Protein AF-A0A7R9Z031-F1 (afdb_monomer)

Radius of gyration: 18.81 Å; Cα contacts (8 Å, |Δi|>4): 447; chains: 1; bounding box: 53×52×39 Å

Sequence (217 aa):
VGAFGLKSLPPWRFLRHGFVSTQAKGTSETESSVRQPWDVLRFARQSSRFVSLPKNPFLPSAPPKIVRPGDVVWSPSSSSPSALNMFQWAPLDDVVMGGVSFSIIDNGTGQWRGTVSTANSGGFVGVRSTPIGNPLDMSRCKGIEIVLRGGDGRRFKAVVRDSDEFNGVCWTSSFDAPCGKKGGTVRLPFKQQVPTIFARTVPGKTFRAGNVMGFQL

InterPro domains:
  IPR008979 Galactose-binding-like domain superfamily [SSF49785] (88-217)
  IPR013857 NADH:ubiquinone oxidoreductase intermediate-associated protein 30 [PF08547] (86-216)
  IPR039131 Complex I intermediate-associated protein 30, mitochondrial [PTHR13194] (71-204)

Secondary structure (DSSP, 8-state):
---EEEE--------------PPP---------PPPPP-HHHHHHHHGGGPPPPPPTTSPPPPPEE--TT--S---TTT-TT---S--EEE--GGGGT---EEEE-TTT--EEEE---TTT-----EEEPPPSS-EE-TT-SEEEEEES-EE--EEEEEEESS--TT--EEEEEEEPPEETT-EEEEEEGGGPEEEETTEE-TT----GGGB-EEE-

Organism: NCBI:txid2749911

Structure (mmCIF, N/CA/C/O backbone):
data_AF-A0A7R9Z031-F1
#
_entry.id   AF-A0A7R9Z031-F1
#
loop_
_atom_site.group_PDB
_atom_site.id
_atom_site.type_symbol
_atom_site.label_atom_id
_atom_site.label_alt_id
_atom_site.label_comp_id
_atom_site.label_asym_id
_atom_site.label_entity_id
_atom_site.label_seq_id
_atom_site.pdbx_PDB_ins_code
_atom_site.Cartn_x
_atom_site.Cartn_y
_atom_site.Cartn_z
_atom_site.occupancy
_atom_site.B_iso_or_equiv
_atom_site.auth_seq_id
_atom_site.auth_comp_id
_atom_site.auth_asym_id
_atom_site.auth_atom_id
_atom_site.pdbx_PDB_model_num
ATOM 1 N N . VAL A 1 1 ? 3.293 -7.818 -14.447 1.00 27.00 1 VAL A N 1
ATOM 2 C CA . VAL A 1 1 ? 2.087 -7.210 -15.061 1.00 27.00 1 VAL A CA 1
ATOM 3 C C . VAL A 1 1 ? 0.888 -7.820 -14.379 1.00 27.00 1 VAL A C 1
ATOM 5 O O . VAL A 1 1 ? 0.716 -9.019 -14.520 1.00 27.00 1 VAL A O 1
ATOM 8 N N . GLY A 1 2 ? 0.128 -7.038 -13.618 1.00 32.25 2 GLY A N 1
ATOM 9 C CA . GLY A 1 2 ? -1.097 -7.520 -12.996 1.00 32.25 2 GLY A CA 1
ATOM 10 C C . GLY A 1 2 ? -1.924 -6.389 -12.418 1.00 32.25 2 GLY A C 1
ATOM 11 O O . GLY A 1 2 ? -1.359 -5.421 -11.928 1.00 32.25 2 GLY A O 1
ATOM 12 N N . ALA A 1 3 ? -3.243 -6.507 -12.555 1.00 3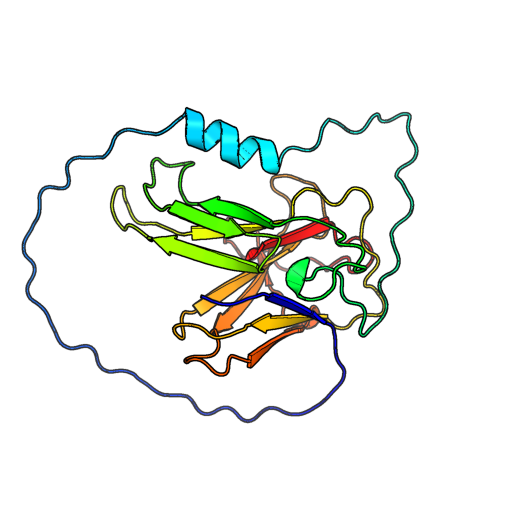5.78 3 ALA A N 1
ATOM 13 C CA . ALA A 1 3 ? -4.234 -5.619 -11.972 1.00 35.78 3 ALA A CA 1
ATOM 14 C C . ALA A 1 3 ? -4.539 -6.042 -10.530 1.00 35.78 3 ALA A C 1
ATOM 16 O O . ALA A 1 3 ? -4.590 -7.244 -10.246 1.00 35.78 3 ALA A O 1
ATOM 17 N N . PHE A 1 4 ? -4.752 -5.062 -9.651 1.00 33.59 4 PHE A N 1
ATOM 18 C CA . PHE A 1 4 ? -5.008 -5.271 -8.226 1.00 33.59 4 PHE A CA 1
ATOM 19 C C . PHE A 1 4 ? -6.513 -5.190 -7.917 1.00 33.59 4 PHE A C 1
ATOM 21 O O . PHE A 1 4 ? -7.269 -4.587 -8.669 1.00 33.59 4 PHE A O 1
ATOM 28 N N . GLY A 1 5 ? -6.977 -5.759 -6.812 1.00 34.50 5 GLY A N 1
ATOM 29 C CA . GLY A 1 5 ? -8.309 -5.474 -6.266 1.00 34.50 5 GLY A CA 1
ATOM 30 C C . GLY A 1 5 ? -8.377 -5.929 -4.820 1.00 34.50 5 GLY A C 1
ATOM 31 O O . GLY A 1 5 ? -8.028 -7.076 -4.554 1.00 34.50 5 GLY A O 1
ATOM 32 N N . LEU A 1 6 ? -8.755 -5.049 -3.886 1.00 30.05 6 LEU A N 1
ATOM 33 C CA . LEU A 1 6 ? -8.771 -5.402 -2.465 1.00 30.05 6 LEU A CA 1
ATOM 34 C C . LEU A 1 6 ? -10.155 -5.941 -2.027 1.00 30.05 6 LEU A C 1
ATOM 36 O O . LEU A 1 6 ? -11.147 -5.268 -2.293 1.00 30.05 6 LEU A O 1
ATOM 40 N N . LYS A 1 7 ? -10.248 -7.084 -1.331 1.00 33.22 7 LYS A N 1
ATOM 41 C CA . LYS A 1 7 ? -11.472 -7.608 -0.660 1.00 33.22 7 LYS A CA 1
ATOM 42 C C . LYS A 1 7 ? -11.174 -7.992 0.807 1.00 33.22 7 LYS A C 1
ATOM 44 O O . LYS A 1 7 ? -10.088 -7.710 1.290 1.00 33.22 7 LYS A O 1
ATOM 49 N N . SER A 1 8 ? -12.077 -8.598 1.579 1.00 29.95 8 SER A N 1
ATOM 50 C CA . SER A 1 8 ? -11.780 -9.106 2.944 1.00 29.95 8 SER A CA 1
ATOM 51 C C . SER A 1 8 ? -12.593 -10.373 3.261 1.00 29.95 8 SER A C 1
ATOM 53 O O . SER A 1 8 ? -13.692 -10.509 2.728 1.00 29.95 8 SER A O 1
ATOM 55 N N . LEU A 1 9 ? -12.073 -11.321 4.077 1.00 40.94 9 LEU A N 1
ATOM 56 C CA . LEU A 1 9 ? -12.658 -12.682 4.223 1.00 40.94 9 LEU A CA 1
ATOM 57 C C . LEU A 1 9 ? -12.622 -13.361 5.630 1.00 40.94 9 LEU A C 1
ATOM 59 O O . LEU A 1 9 ? -11.787 -13.000 6.467 1.00 40.94 9 LEU A O 1
ATOM 63 N N . PRO A 1 10 ? -13.491 -14.389 5.873 1.00 34.12 10 PRO A N 1
ATOM 64 C CA . PRO A 1 10 ? -13.521 -15.311 7.035 1.00 34.12 10 PRO A CA 1
ATOM 65 C C . PRO A 1 10 ? -13.048 -16.777 6.687 1.00 34.12 10 PRO A C 1
ATOM 67 O O . PRO A 1 10 ? -12.417 -16.942 5.647 1.00 34.12 10 PRO A O 1
ATOM 70 N N . PRO A 1 11 ? -13.171 -17.812 7.570 1.00 35.94 11 PRO A N 1
ATOM 71 C CA . PRO A 1 11 ? -12.049 -18.566 8.169 1.00 35.94 11 PRO A CA 1
ATOM 72 C C . PRO A 1 11 ? -11.669 -19.920 7.497 1.00 35.94 11 PRO A C 1
ATOM 74 O O . PRO A 1 11 ? -12.525 -20.541 6.889 1.00 35.94 11 PRO A O 1
ATOM 77 N N . TRP A 1 12 ? -10.402 -20.380 7.643 1.00 35.28 12 TRP A N 1
ATOM 78 C CA . TRP A 1 12 ? -9.923 -21.739 8.052 1.00 35.28 12 TRP A CA 1
ATOM 79 C C . TRP A 1 12 ? -8.506 -22.142 7.537 1.00 35.28 12 TRP A C 1
ATOM 81 O O . TRP A 1 12 ? -8.110 -21.816 6.426 1.00 35.28 12 TRP A O 1
ATOM 91 N N . ARG A 1 13 ? -7.809 -22.871 8.438 1.00 26.53 13 ARG A N 1
ATOM 92 C CA . ARG A 1 13 ? -6.726 -23.902 8.417 1.00 26.53 13 ARG A CA 1
ATOM 93 C C . ARG A 1 13 ? -5.540 -23.864 7.420 1.00 26.53 13 ARG A C 1
ATOM 95 O O . ARG A 1 13 ? -5.692 -23.895 6.210 1.00 26.53 13 ARG A O 1
ATOM 102 N N . PHE A 1 14 ? -4.334 -23.923 8.005 1.00 27.97 14 PHE A N 1
ATOM 103 C CA . PHE A 1 14 ? -3.011 -23.966 7.364 1.00 27.97 14 PHE A CA 1
ATOM 104 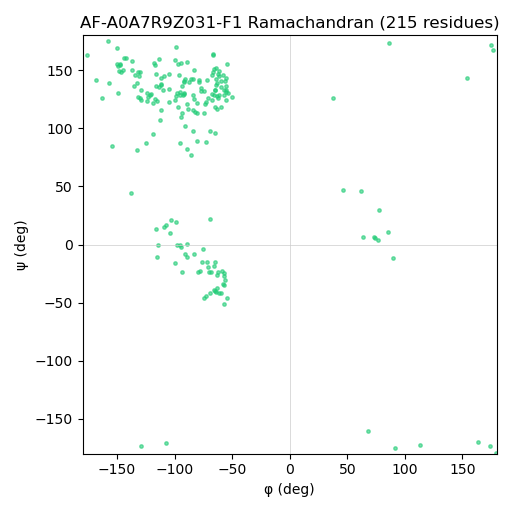C C . PHE A 1 14 ? -2.517 -25.397 7.106 1.00 27.97 14 PHE A C 1
ATOM 106 O O . PHE A 1 14 ? -2.610 -26.243 7.993 1.00 27.97 14 PHE A O 1
ATOM 113 N N . LEU A 1 15 ? -1.841 -25.601 5.973 1.00 24.50 15 LEU A N 1
ATOM 114 C CA . LEU A 1 15 ? -0.809 -26.625 5.794 1.00 24.50 15 LEU A CA 1
ATOM 115 C C . LEU A 1 15 ? 0.437 -25.943 5.207 1.00 24.50 15 LEU A C 1
ATOM 117 O O . LEU A 1 15 ? 0.350 -25.229 4.210 1.00 24.50 15 LEU A O 1
ATOM 121 N N . ARG A 1 16 ? 1.582 -26.099 5.881 1.00 28.06 16 ARG A N 1
ATOM 122 C CA . ARG A 1 16 ? 2.893 -25.579 5.462 1.00 28.06 16 ARG A CA 1
ATOM 123 C C . ARG A 1 16 ? 3.675 -26.698 4.791 1.00 28.06 16 ARG A C 1
ATOM 125 O O . ARG A 1 16 ? 3.918 -27.694 5.462 1.00 28.06 16 ARG A O 1
ATOM 132 N N . HIS A 1 17 ? 4.197 -26.479 3.589 1.00 27.64 17 HIS A N 1
ATOM 133 C CA . HIS A 1 17 ? 5.398 -27.171 3.113 1.00 27.64 17 HIS A CA 1
ATOM 134 C C . HIS A 1 17 ? 6.369 -26.148 2.521 1.00 27.64 17 HIS A C 1
ATOM 136 O O . HIS A 1 17 ? 5.981 -25.296 1.725 1.00 27.64 17 HIS A O 1
ATOM 142 N N . GLY A 1 18 ? 7.609 -26.187 3.012 1.00 25.30 18 GLY A N 1
ATOM 143 C CA . GLY A 1 18 ? 8.711 -25.346 2.560 1.00 25.30 18 GLY A CA 1
ATOM 144 C C . GLY A 1 18 ? 9.468 -25.999 1.409 1.00 25.30 18 GLY A C 1
ATOM 145 O O . GLY A 1 18 ? 9.454 -27.219 1.273 1.00 25.30 18 GLY A O 1
ATOM 146 N N . PHE A 1 19 ? 10.151 -25.180 0.615 1.00 24.62 19 PHE A N 1
ATOM 147 C CA . PHE A 1 19 ? 11.143 -25.639 -0.350 1.00 24.62 19 PHE A CA 1
ATOM 148 C C . PHE A 1 19 ? 12.388 -24.752 -0.284 1.00 24.62 19 PHE A C 1
ATOM 150 O O . PHE A 1 19 ? 12.296 -23.530 -0.166 1.00 24.62 19 PHE A O 1
ATOM 157 N N . VAL A 1 20 ? 13.545 -25.411 -0.321 1.00 26.45 20 VAL A N 1
ATOM 158 C CA . VAL A 1 20 ? 14.898 -24.845 -0.344 1.00 26.45 20 VAL A CA 1
ATOM 159 C C . VAL A 1 20 ? 15.323 -24.680 -1.806 1.00 26.45 20 VAL A C 1
ATOM 161 O O . VAL A 1 20 ? 15.049 -25.560 -2.617 1.00 26.45 20 VAL A O 1
ATOM 164 N N . SER A 1 21 ? 16.002 -23.579 -2.141 1.00 26.97 21 SER A N 1
ATOM 165 C CA . SER A 1 21 ? 16.610 -23.361 -3.461 1.00 26.97 21 SER A CA 1
ATOM 166 C C . SER A 1 21 ? 18.127 -23.252 -3.332 1.00 26.97 21 SER A C 1
ATOM 168 O O . SER A 1 21 ? 18.634 -22.405 -2.599 1.00 26.97 21 SER A O 1
ATOM 170 N N . THR A 1 22 ? 18.840 -24.088 -4.079 1.00 28.66 22 THR A N 1
ATOM 171 C CA . THR A 1 22 ? 20.300 -24.108 -4.229 1.00 28.66 22 THR A CA 1
ATOM 172 C C . THR A 1 22 ? 20.746 -22.976 -5.165 1.00 28.66 22 THR A C 1
ATOM 174 O O . THR A 1 22 ? 20.164 -22.810 -6.235 1.00 28.66 22 THR A O 1
ATOM 177 N N . GLN A 1 23 ? 21.764 -22.190 -4.791 1.00 28.08 23 GLN A N 1
ATOM 178 C CA . GLN A 1 23 ? 22.396 -21.205 -5.683 1.00 28.08 23 GLN A CA 1
ATOM 179 C C . GLN A 1 23 ? 23.616 -21.805 -6.394 1.00 28.08 23 GLN A C 1
ATOM 181 O O . GLN A 1 23 ? 24.446 -22.456 -5.762 1.00 28.08 23 GLN A O 1
ATOM 186 N N . ALA A 1 24 ? 23.742 -21.528 -7.694 1.00 28.25 24 ALA A N 1
ATOM 187 C CA . ALA A 1 24 ? 24.958 -21.742 -8.473 1.00 28.25 24 ALA A CA 1
ATOM 188 C C . ALA A 1 24 ? 25.823 -20.468 -8.474 1.00 28.25 24 ALA A C 1
ATOM 190 O O . ALA A 1 24 ? 25.314 -19.350 -8.539 1.00 28.25 24 ALA A O 1
ATOM 191 N N . LYS A 1 25 ? 27.138 -20.670 -8.368 1.00 31.84 25 LYS A N 1
ATOM 192 C CA . LYS A 1 25 ? 28.189 -19.666 -8.156 1.00 31.84 25 LYS A CA 1
ATOM 193 C C . LYS A 1 25 ? 28.595 -19.044 -9.502 1.00 31.84 25 LYS A C 1
ATOM 195 O O . LYS A 1 25 ? 29.109 -19.757 -10.358 1.00 31.84 25 LYS A O 1
ATOM 200 N N . GLY A 1 26 ? 28.358 -17.744 -9.681 1.00 27.89 26 GLY A N 1
ATOM 201 C CA . GLY A 1 26 ? 28.803 -16.956 -10.837 1.00 27.89 26 GLY A CA 1
ATOM 202 C C . GLY A 1 26 ? 29.894 -15.962 -10.435 1.00 27.89 26 GLY A C 1
ATOM 203 O O . GLY A 1 26 ? 29.789 -15.308 -9.400 1.00 27.89 26 GLY A O 1
ATOM 204 N N . THR A 1 27 ? 30.958 -15.925 -11.228 1.00 29.91 27 THR A N 1
ATOM 205 C CA . THR A 1 27 ? 32.228 -15.213 -11.038 1.00 29.91 27 THR A CA 1
ATOM 206 C C . THR A 1 27 ? 32.052 -13.691 -11.008 1.00 29.91 27 THR A C 1
ATOM 208 O O . THR A 1 27 ? 31.301 -13.129 -11.797 1.00 29.91 27 THR A O 1
ATOM 211 N N . SER A 1 28 ? 32.748 -13.032 -10.082 1.00 35.75 28 SER A N 1
ATOM 212 C CA . SER A 1 28 ? 32.724 -11.586 -9.852 1.00 35.75 28 SER A CA 1
ATOM 213 C C . SER A 1 28 ? 33.642 -10.834 -10.821 1.00 35.75 28 SER A C 1
ATOM 215 O O . SER A 1 28 ? 34.863 -10.949 -10.709 1.00 35.75 28 SER A O 1
ATOM 217 N N . GLU A 1 29 ? 33.063 -10.022 -11.704 1.00 34.53 29 GLU A N 1
ATOM 218 C CA . GLU A 1 29 ? 33.757 -8.921 -12.380 1.00 34.53 29 GLU A CA 1
ATOM 219 C C . GLU A 1 29 ? 33.420 -7.606 -11.667 1.00 34.53 29 GLU A C 1
ATOM 221 O O . GLU A 1 29 ? 32.259 -7.260 -11.445 1.00 34.53 29 GLU A O 1
ATOM 226 N N . THR A 1 30 ? 34.463 -6.901 -11.238 1.00 39.81 30 THR A N 1
ATOM 227 C CA . THR A 1 30 ? 34.384 -5.629 -10.519 1.00 39.81 30 THR A CA 1
ATOM 228 C C . THR A 1 30 ? 34.149 -4.497 -11.521 1.00 39.81 30 THR A C 1
ATOM 230 O O . THR A 1 30 ? 35.102 -3.903 -12.018 1.00 39.81 30 THR A O 1
ATOM 233 N N . GLU A 1 31 ? 32.887 -4.183 -11.822 1.00 39.88 31 GLU A N 1
ATOM 234 C CA . GLU A 1 31 ? 32.525 -2.927 -12.491 1.00 39.88 31 GLU A CA 1
ATOM 235 C C . GLU A 1 31 ? 32.659 -1.757 -11.505 1.00 39.88 31 GLU A C 1
ATOM 237 O O . GLU A 1 31 ? 32.008 -1.698 -10.457 1.00 39.88 31 GLU A O 1
ATOM 242 N N . SER A 1 32 ? 33.510 -0.792 -11.846 1.00 41.59 32 SER A N 1
ATOM 243 C CA . SER A 1 32 ? 33.600 0.502 -11.179 1.00 41.59 32 SER A CA 1
ATOM 244 C C . SER A 1 32 ? 32.294 1.282 -11.384 1.00 41.59 32 SER A C 1
ATOM 246 O O . SER A 1 32 ? 32.084 1.946 -12.397 1.00 41.59 32 SER A O 1
ATOM 248 N N . SER A 1 33 ? 31.381 1.202 -10.412 1.00 52.69 33 SER A N 1
ATOM 249 C CA . SER A 1 33 ? 30.076 1.862 -10.495 1.00 52.69 33 SER A CA 1
ATOM 250 C C . SER A 1 33 ? 30.224 3.387 -10.413 1.00 52.69 33 SER A C 1
ATOM 252 O O . SER A 1 33 ? 30.318 3.964 -9.323 1.00 52.69 33 SER A O 1
ATOM 254 N N . VAL A 1 34 ? 30.224 4.063 -11.561 1.00 62.72 34 VAL A N 1
ATOM 255 C CA . VAL A 1 34 ? 30.035 5.516 -11.628 1.00 62.72 34 VAL A CA 1
ATOM 256 C C . VAL A 1 34 ? 28.673 5.837 -11.009 1.00 62.72 34 VAL A C 1
ATOM 258 O O . VAL A 1 34 ? 27.639 5.358 -11.480 1.00 62.72 34 VAL A O 1
ATOM 261 N N . ARG A 1 35 ? 28.661 6.613 -9.917 1.00 62.69 35 ARG A N 1
ATOM 262 C CA . ARG A 1 35 ? 27.415 7.010 -9.248 1.00 62.69 35 ARG A CA 1
ATOM 263 C C . ARG A 1 35 ? 26.563 7.841 -10.198 1.00 62.69 35 ARG A C 1
ATOM 265 O O . ARG A 1 35 ? 27.017 8.850 -10.732 1.00 62.69 35 ARG A O 1
ATOM 272 N N . GLN A 1 36 ? 25.318 7.416 -10.378 1.00 72.19 36 GLN A N 1
ATOM 273 C CA . GLN A 1 36 ? 24.337 8.142 -11.180 1.00 72.19 36 GLN A CA 1
ATOM 274 C C . GLN A 1 36 ? 23.890 9.416 -10.433 1.00 72.19 36 GLN A C 1
ATOM 276 O O . GLN A 1 36 ? 23.738 9.361 -9.206 1.00 72.19 36 GLN A O 1
ATOM 281 N N . PRO A 1 37 ? 23.680 10.549 -11.132 1.00 73.69 37 PRO A N 1
ATOM 282 C CA . PRO A 1 37 ? 23.290 11.816 -10.514 1.00 73.69 37 PRO A CA 1
ATOM 283 C C . PRO A 1 37 ? 21.882 11.753 -9.902 1.00 73.69 37 PRO A C 1
ATOM 285 O O . PRO A 1 37 ? 20.999 11.050 -10.394 1.00 73.69 37 PRO A O 1
ATOM 288 N N . TRP A 1 38 ? 21.663 12.503 -8.818 1.00 73.25 38 TRP A N 1
ATOM 289 C CA . TRP A 1 38 ? 20.381 12.527 -8.111 1.00 73.25 38 TRP A CA 1
ATOM 290 C C . TRP A 1 38 ? 19.309 13.310 -8.881 1.00 73.25 38 TRP A C 1
ATOM 292 O O . TRP A 1 38 ? 19.529 14.448 -9.290 1.00 73.25 38 TRP A O 1
ATOM 302 N N . ASP A 1 39 ? 18.119 12.723 -9.017 1.00 78.88 39 ASP A N 1
ATOM 303 C CA . ASP A 1 39 ? 16.969 13.358 -9.667 1.00 78.88 39 ASP A CA 1
ATOM 304 C C . ASP A 1 39 ? 16.043 14.037 -8.640 1.00 78.88 39 ASP A C 1
ATOM 306 O O . ASP A 1 39 ? 15.071 13.455 -8.139 1.00 78.88 39 ASP A O 1
ATOM 310 N N . VAL A 1 40 ? 16.361 15.298 -8.329 1.00 73.81 40 VAL A N 1
ATOM 311 C CA . VAL A 1 40 ? 15.626 16.137 -7.360 1.00 73.81 40 VAL A CA 1
ATOM 312 C C . VAL A 1 40 ? 14.187 16.396 -7.809 1.00 73.81 40 VAL A C 1
ATOM 314 O O . VAL A 1 40 ? 13.259 16.422 -6.996 1.00 73.81 40 VAL A O 1
ATOM 317 N N . LEU A 1 41 ? 13.980 16.576 -9.115 1.00 70.81 41 LEU A N 1
ATOM 318 C CA . LEU A 1 41 ? 12.668 16.887 -9.671 1.00 70.81 41 LEU A CA 1
ATOM 319 C C . LEU A 1 41 ? 11.732 15.682 -9.551 1.00 70.81 41 LEU A C 1
ATOM 321 O O . LEU A 1 41 ? 10.566 15.832 -9.172 1.00 70.81 41 LEU A O 1
ATOM 325 N N . ARG A 1 42 ? 12.238 14.478 -9.827 1.00 77.06 42 ARG A N 1
ATOM 326 C CA . ARG A 1 42 ? 11.501 13.229 -9.617 1.00 77.06 42 ARG A CA 1
ATOM 327 C C . ARG A 1 42 ? 11.191 13.004 -8.144 1.00 77.06 42 ARG A C 1
ATOM 329 O O . ARG A 1 42 ? 10.057 12.641 -7.835 1.00 77.06 42 ARG A O 1
ATOM 336 N N . PHE A 1 43 ? 12.137 13.287 -7.245 1.00 71.19 43 PHE A N 1
ATOM 337 C CA . PHE A 1 43 ? 11.887 13.229 -5.804 1.00 71.19 43 PHE A CA 1
ATOM 338 C C . PHE A 1 43 ? 10.727 14.147 -5.393 1.00 71.19 43 PHE A C 1
ATOM 340 O O . PHE A 1 43 ? 9.783 13.685 -4.752 1.00 71.19 43 PHE A O 1
ATOM 347 N N . ALA A 1 44 ? 10.749 15.420 -5.797 1.00 65.50 44 ALA A N 1
ATOM 348 C CA . ALA A 1 44 ? 9.686 16.376 -5.478 1.00 65.50 44 ALA A CA 1
ATOM 349 C C . ALA A 1 44 ? 8.322 15.944 -6.054 1.00 65.50 44 ALA A C 1
ATOM 351 O O . ALA A 1 44 ? 7.288 16.012 -5.383 1.00 65.50 44 ALA A O 1
ATOM 352 N N . ARG A 1 45 ? 8.306 15.437 -7.293 1.00 75.38 45 ARG A N 1
ATOM 353 C CA . ARG A 1 45 ? 7.088 14.930 -7.946 1.00 75.38 45 ARG A CA 1
ATOM 354 C C . ARG A 1 45 ? 6.511 13.692 -7.263 1.00 75.38 45 ARG A C 1
ATOM 356 O O . ARG A 1 45 ? 5.292 13.589 -7.178 1.00 75.38 45 ARG A O 1
ATOM 363 N N . GLN A 1 46 ? 7.342 12.760 -6.798 1.00 74.50 46 GLN A N 1
ATOM 364 C CA . GLN A 1 46 ? 6.863 11.576 -6.079 1.00 74.50 46 GLN A CA 1
ATOM 365 C C . GLN A 1 46 ? 6.418 11.929 -4.655 1.00 74.50 46 GLN A C 1
ATOM 367 O O . GLN A 1 46 ? 5.330 11.535 -4.243 1.00 74.50 46 GLN A O 1
ATOM 372 N N . SER A 1 47 ? 7.206 12.716 -3.917 1.00 71.44 47 SER A N 1
ATOM 373 C CA . SER A 1 47 ? 6.902 13.061 -2.523 1.00 71.44 47 SER A CA 1
ATOM 374 C C . SER A 1 47 ? 5.631 13.903 -2.389 1.00 71.44 47 SER A C 1
ATOM 376 O O . SER A 1 47 ? 4.803 13.613 -1.526 1.00 71.44 47 SER A O 1
ATOM 378 N N . SER A 1 48 ? 5.407 14.863 -3.294 1.00 75.69 48 SER A N 1
ATOM 379 C CA . SER A 1 48 ? 4.192 15.698 -3.315 1.00 75.69 48 SER A CA 1
ATOM 380 C C . SER A 1 48 ? 2.885 14.905 -3.423 1.00 75.69 48 SER A C 1
ATOM 382 O O . SER A 1 48 ? 1.855 15.375 -2.948 1.00 75.69 48 SER A O 1
ATOM 384 N N . ARG A 1 49 ? 2.899 13.678 -3.967 1.00 78.50 49 ARG A N 1
ATOM 385 C CA . ARG A 1 49 ? 1.708 12.807 -4.035 1.00 78.50 49 ARG A CA 1
ATOM 386 C C . ARG A 1 49 ? 1.289 12.236 -2.681 1.00 78.50 49 ARG A C 1
ATOM 388 O O . ARG A 1 49 ? 0.175 11.728 -2.557 1.00 78.50 49 ARG A O 1
ATOM 395 N N . PHE A 1 50 ? 2.169 12.309 -1.686 1.00 72.50 50 PHE A N 1
ATOM 396 C CA . PHE A 1 50 ? 1.963 11.765 -0.345 1.00 72.50 50 PHE A CA 1
ATOM 397 C C . PHE A 1 50 ? 1.882 12.843 0.736 1.00 72.50 50 PHE A C 1
ATOM 399 O O . PHE A 1 50 ? 1.695 12.507 1.906 1.00 72.50 50 PHE A O 1
ATOM 406 N N . VAL A 1 51 ? 2.018 14.117 0.361 1.00 65.75 51 VAL A N 1
ATOM 407 C CA . VAL A 1 51 ? 1.851 15.247 1.272 1.00 65.75 51 VAL A CA 1
ATOM 408 C C . VAL A 1 51 ? 0.383 15.652 1.273 1.00 65.75 51 VAL A C 1
ATOM 410 O O . VAL A 1 51 ? -0.160 16.091 0.262 1.00 65.75 51 VAL A O 1
ATOM 413 N N . SER A 1 52 ? -0.259 15.512 2.426 1.00 64.94 52 SER A N 1
ATOM 414 C CA . SER A 1 52 ? -1.537 16.167 2.692 1.00 64.94 52 SER A CA 1
ATOM 415 C C . SER A 1 52 ? -1.276 17.625 3.053 1.00 64.94 52 SER A C 1
ATOM 417 O O . SER A 1 52 ? -0.341 17.914 3.800 1.00 64.94 52 SER A O 1
ATOM 419 N N . LEU A 1 53 ? -2.116 18.543 2.572 1.00 64.81 53 LEU A N 1
ATOM 420 C CA . LEU A 1 53 ? -2.118 19.910 3.092 1.00 64.81 53 LEU A CA 1
ATOM 421 C C . LEU A 1 53 ? -2.388 19.883 4.608 1.00 64.81 53 LEU A C 1
ATOM 423 O O . LEU A 1 53 ? -3.132 19.009 5.071 1.00 64.81 53 LEU A O 1
ATOM 427 N N . PRO A 1 54 ? -1.795 20.807 5.388 1.00 59.28 54 PRO A N 1
ATOM 428 C CA . PRO A 1 54 ? -2.033 20.867 6.821 1.00 59.28 54 PRO A CA 1
ATOM 429 C C . PRO A 1 54 ? -3.534 20.978 7.089 1.00 59.28 54 PRO A C 1
ATOM 431 O O . PRO A 1 54 ? -4.217 21.853 6.551 1.00 59.28 54 PRO A O 1
ATOM 434 N N . LYS A 1 55 ? -4.057 20.050 7.895 1.00 63.28 55 LYS A N 1
ATOM 435 C CA . LYS A 1 55 ? -5.463 20.058 8.300 1.00 63.28 55 LYS A CA 1
ATOM 436 C C . LYS A 1 55 ? -5.718 21.332 9.102 1.00 63.28 55 LYS A C 1
ATOM 438 O O . LYS A 1 55 ? -4.996 21.611 10.056 1.00 63.28 55 LYS A O 1
ATOM 443 N N . ASN A 1 56 ? -6.734 22.098 8.714 1.00 64.94 56 ASN A N 1
ATOM 444 C CA . ASN A 1 56 ? -7.158 23.261 9.482 1.00 64.94 56 ASN A CA 1
ATOM 445 C C . ASN A 1 56 ? -7.686 22.777 10.850 1.00 64.94 56 ASN A C 1
ATOM 447 O O . ASN A 1 56 ? -8.669 22.036 10.860 1.00 64.94 56 ASN A O 1
ATOM 451 N N . PRO A 1 57 ? -7.079 23.176 11.986 1.00 65.50 57 PRO A N 1
ATOM 452 C CA . PRO A 1 57 ? -7.480 22.703 13.315 1.00 65.50 57 PRO A CA 1
ATOM 453 C C . PRO A 1 57 ? -8.894 23.146 13.717 1.00 65.50 57 PRO A C 1
ATOM 455 O O . PRO A 1 57 ? -9.463 22.593 14.652 1.00 65.50 57 PRO A O 1
ATOM 458 N N . PHE A 1 58 ? -9.469 24.119 13.003 1.00 70.25 58 PHE A N 1
ATOM 459 C CA . PHE A 1 58 ? -10.827 24.610 13.223 1.00 70.25 58 PHE A CA 1
ATOM 460 C C . PHE A 1 58 ? -11.888 23.878 12.389 1.00 70.25 58 PHE A C 1
ATOM 462 O O . PHE A 1 58 ? -13.079 24.103 12.595 1.00 70.25 58 PHE A O 1
ATOM 469 N N . LEU A 1 59 ? -11.489 23.008 11.452 1.00 62.75 59 LEU A N 1
ATOM 470 C CA . LEU A 1 59 ? -12.430 22.163 10.719 1.00 62.75 59 LEU A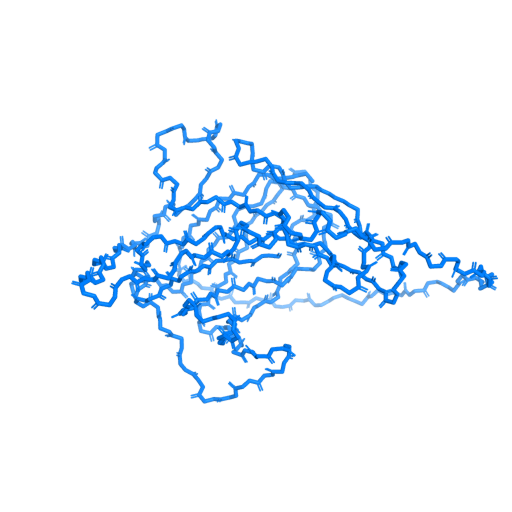 CA 1
ATOM 471 C C . LEU A 1 59 ? -12.588 20.819 11.441 1.00 62.75 59 LEU A C 1
ATOM 473 O O . LEU A 1 59 ? -11.582 20.165 11.731 1.00 62.75 59 LEU A O 1
ATOM 477 N N . PRO A 1 60 ? -13.826 20.365 11.712 1.00 60.69 60 PRO A N 1
ATOM 478 C CA . PRO A 1 60 ? -14.037 19.040 12.271 1.00 60.69 60 PRO A CA 1
ATOM 479 C C . PRO A 1 60 ? -13.468 17.983 11.318 1.00 60.69 60 PRO A C 1
ATOM 481 O O . PRO A 1 60 ? -13.670 18.048 10.102 1.00 60.69 60 PRO A O 1
ATOM 484 N N . SER A 1 61 ? -12.753 16.997 11.869 1.00 66.81 61 SER A N 1
ATOM 485 C CA . SER A 1 61 ? -12.308 15.843 11.087 1.00 66.81 61 SER A CA 1
ATOM 486 C C . SER A 1 61 ? -13.530 15.171 10.475 1.00 66.81 61 SER A C 1
ATOM 488 O O . SER A 1 61 ? -14.482 14.847 11.187 1.00 66.81 61 SER A O 1
ATOM 490 N N . ALA A 1 62 ? -13.500 14.944 9.164 1.00 69.81 62 ALA A N 1
ATOM 491 C CA . ALA A 1 62 ? -14.566 14.224 8.494 1.00 69.81 62 ALA A CA 1
ATOM 492 C C . ALA A 1 62 ? -14.755 12.838 9.145 1.00 69.81 62 ALA A C 1
ATOM 494 O O . ALA A 1 62 ? -13.763 12.206 9.539 1.00 69.81 62 ALA A O 1
ATOM 495 N N . PRO A 1 63 ? -16.007 12.368 9.297 1.00 82.50 63 PRO A N 1
ATOM 496 C CA . PRO A 1 63 ? -16.278 11.114 9.979 1.00 82.50 63 PRO A CA 1
ATOM 497 C C . PRO A 1 63 ? -15.623 9.942 9.231 1.00 82.50 63 PRO A C 1
ATOM 499 O O . PRO A 1 63 ? -15.553 9.970 7.992 1.00 82.50 63 PRO A O 1
ATOM 502 N N . PRO A 1 64 ? -15.169 8.899 9.955 1.00 89.06 64 PRO A N 1
ATOM 503 C CA . PRO A 1 64 ? -14.628 7.708 9.326 1.00 89.06 64 PRO A CA 1
ATOM 504 C C . PRO A 1 64 ? -15.617 7.095 8.333 1.00 89.06 64 PRO A C 1
ATOM 506 O O . PRO A 1 64 ? -16.812 6.960 8.609 1.00 89.06 64 PRO A O 1
ATOM 509 N N . LYS A 1 65 ? -15.116 6.692 7.166 1.00 92.75 65 LYS A N 1
ATOM 510 C CA . LYS A 1 65 ? -15.895 5.954 6.176 1.00 92.75 65 LYS A CA 1
ATOM 511 C C . LYS A 1 65 ? -15.931 4.486 6.584 1.00 92.75 65 LYS A C 1
ATOM 513 O O . LYS A 1 65 ? -14.905 3.812 6.566 1.00 92.75 65 LYS A O 1
ATOM 518 N N . ILE A 1 66 ? -17.111 3.989 6.939 1.00 94.69 66 ILE A N 1
ATOM 519 C CA . ILE A 1 66 ? -17.298 2.590 7.339 1.00 94.69 66 ILE A CA 1
ATOM 520 C C . ILE A 1 66 ? -17.035 1.670 6.143 1.00 94.69 66 ILE A C 1
ATOM 522 O O . ILE A 1 66 ? -17.627 1.848 5.079 1.00 94.69 66 ILE A O 1
ATOM 526 N N . VAL A 1 67 ? -16.184 0.665 6.348 1.00 94.12 67 VAL A N 1
ATOM 527 C CA . VAL A 1 67 ? -15.881 -0.402 5.389 1.00 94.12 67 VAL A CA 1
ATOM 528 C C . VAL A 1 67 ? -16.347 -1.733 5.968 1.00 94.12 67 VAL A C 1
ATOM 530 O O . VAL A 1 67 ? -15.950 -2.148 7.063 1.00 94.12 67 VAL A O 1
ATOM 533 N N . ARG A 1 68 ? -17.211 -2.421 5.227 1.00 93.25 68 ARG A N 1
ATOM 534 C CA . ARG A 1 68 ? -17.773 -3.716 5.607 1.00 93.25 68 ARG A CA 1
ATOM 535 C C . ARG A 1 68 ? -16.959 -4.865 5.008 1.00 93.25 68 ARG A C 1
ATOM 537 O O . ARG A 1 68 ? -16.282 -4.703 3.992 1.00 93.25 68 ARG A O 1
ATOM 544 N N . PRO A 1 69 ? -17.024 -6.061 5.617 1.00 94.12 69 PRO A N 1
ATOM 545 C CA . PRO A 1 69 ? -16.452 -7.250 5.010 1.00 94.12 69 PRO A CA 1
ATOM 546 C C . PRO A 1 69 ? -16.971 -7.478 3.585 1.00 94.12 69 PRO A C 1
ATOM 548 O O . PRO A 1 69 ? -18.179 -7.455 3.366 1.00 94.12 69 PRO A O 1
ATOM 551 N N . GLY A 1 70 ? -16.064 -7.713 2.635 1.00 90.19 70 GLY A N 1
ATOM 552 C CA . GLY A 1 70 ? -16.390 -7.886 1.214 1.00 90.19 70 GLY A CA 1
ATOM 553 C C . GLY A 1 70 ? -16.408 -6.602 0.377 1.00 90.19 70 GLY A C 1
ATOM 554 O O . GLY A 1 70 ? -16.395 -6.707 -0.853 1.00 90.19 70 GLY A O 1
ATOM 555 N N . ASP A 1 71 ? -16.367 -5.422 1.003 1.00 92.06 71 ASP A N 1
ATOM 556 C CA . ASP A 1 71 ? -16.286 -4.151 0.283 1.00 92.06 71 ASP A CA 1
ATOM 557 C C . ASP A 1 71 ? -14.972 -4.043 -0.499 1.00 92.06 71 ASP A C 1
ATOM 559 O O . ASP A 1 71 ? -13.896 -4.437 -0.035 1.00 92.06 71 ASP A O 1
ATOM 563 N N . VAL A 1 72 ? -15.066 -3.456 -1.691 1.00 91.94 72 VAL A N 1
ATOM 564 C CA . VAL A 1 72 ? -13.910 -3.122 -2.522 1.00 91.94 72 VAL A CA 1
ATOM 565 C C . VAL A 1 72 ? -13.520 -1.678 -2.237 1.00 91.94 72 VAL A C 1
ATOM 567 O O . VAL A 1 72 ? -14.231 -0.749 -2.609 1.00 91.94 72 VAL A O 1
ATOM 570 N N . VAL A 1 73 ? -12.382 -1.484 -1.569 1.00 92.19 73 VAL A N 1
ATOM 571 C CA . VAL A 1 73 ? -11.867 -0.138 -1.243 1.00 92.19 73 VAL A CA 1
ATOM 572 C C . VAL A 1 73 ? -11.154 0.525 -2.424 1.00 92.19 73 VAL A C 1
ATOM 574 O O . VAL A 1 73 ? -11.060 1.751 -2.495 1.00 92.19 73 VAL A O 1
ATOM 577 N N . TRP A 1 74 ? -10.659 -0.293 -3.356 1.00 93.81 74 TRP A N 1
ATOM 578 C CA . TRP A 1 74 ? -10.026 0.149 -4.589 1.00 93.81 74 TRP A CA 1
ATOM 579 C C . TRP A 1 74 ? -10.077 -0.944 -5.659 1.00 93.81 74 TRP A C 1
ATOM 581 O O . TRP A 1 74 ? -9.814 -2.121 -5.376 1.00 93.81 74 TRP A O 1
ATOM 591 N N . SER A 1 75 ? -10.355 -0.535 -6.895 1.00 92.19 75 SER A N 1
ATOM 592 C CA . SER A 1 75 ? -10.233 -1.359 -8.094 1.00 92.19 75 SER A CA 1
ATOM 593 C C . SER A 1 75 ? -9.838 -0.518 -9.315 1.00 92.19 75 SER A C 1
ATOM 595 O O . SER A 1 75 ? -10.187 0.662 -9.382 1.00 92.19 75 SER A O 1
ATOM 597 N N . PRO A 1 76 ? -9.188 -1.117 -10.324 1.00 90.19 76 PRO A N 1
ATOM 598 C CA . PRO A 1 76 ? -8.912 -0.458 -11.586 1.00 90.19 76 PRO A CA 1
ATOM 599 C C . PRO A 1 76 ? -10.201 0.033 -12.229 1.00 90.19 76 PRO A C 1
ATOM 601 O O . PRO A 1 76 ? -11.158 -0.745 -12.341 1.00 90.19 76 PRO A O 1
ATOM 604 N N . SER A 1 77 ? -10.217 1.280 -12.696 1.00 82.50 77 SER A N 1
ATOM 605 C CA . SER A 1 77 ? -11.410 1.870 -13.314 1.00 82.50 77 SER A CA 1
ATOM 606 C C . SER A 1 77 ? -11.926 1.054 -14.505 1.00 82.50 77 SER A C 1
ATOM 608 O O . SER A 1 77 ? -13.129 0.991 -14.721 1.00 82.50 77 SER A O 1
ATOM 610 N N . SER A 1 78 ? -11.051 0.363 -15.245 1.00 73.25 78 SER A N 1
ATOM 611 C CA . SER A 1 78 ? -11.447 -0.512 -16.358 1.00 73.25 78 SER A CA 1
ATOM 612 C C . SER A 1 78 ? -12.208 -1.767 -15.920 1.00 73.25 78 SER A C 1
ATOM 614 O O . SER A 1 78 ? -12.948 -2.346 -16.708 1.00 73.25 78 SER A O 1
AT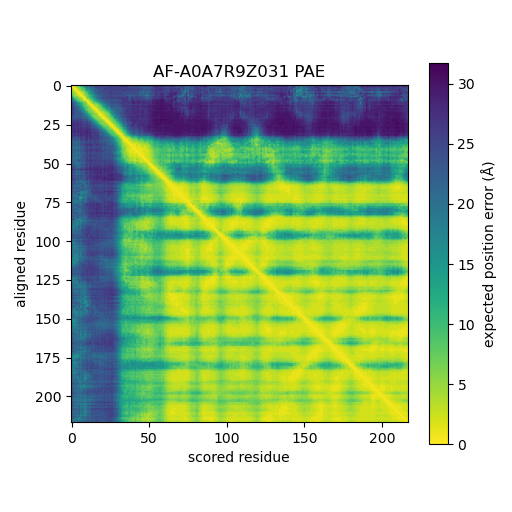OM 616 N N . SER A 1 79 ? -12.023 -2.205 -14.672 1.00 74.81 79 SER A N 1
ATOM 617 C CA . SER A 1 79 ? -12.670 -3.402 -14.123 1.00 74.81 79 SER A CA 1
ATOM 618 C C . SER A 1 79 ? -13.969 -3.103 -13.381 1.00 74.81 79 SER A C 1
ATOM 620 O O . SER A 1 79 ? -14.810 -3.989 -13.253 1.00 74.81 79 SER A O 1
ATOM 622 N N . SER A 1 80 ? -14.127 -1.872 -12.890 1.00 74.19 80 SER A N 1
ATOM 623 C CA . SER A 1 80 ? -15.343 -1.406 -12.231 1.00 74.19 80 SER A CA 1
ATOM 624 C C . SER A 1 80 ? -15.454 0.119 -12.374 1.00 74.19 80 SER A C 1
ATOM 626 O O . SER A 1 80 ? -15.021 0.854 -11.485 1.00 74.19 80 SER A O 1
ATOM 628 N N . PRO A 1 81 ? -16.007 0.620 -13.495 1.00 63.28 81 PRO A N 1
ATOM 629 C CA . PRO A 1 81 ? -16.093 2.059 -13.770 1.00 63.28 81 PRO A CA 1
ATOM 630 C C . PRO A 1 81 ? -16.939 2.831 -12.749 1.00 63.28 81 PRO A C 1
ATOM 632 O O . PRO A 1 81 ? -16.749 4.029 -12.568 1.00 63.28 81 PRO A O 1
ATOM 635 N N . SER A 1 82 ? -17.859 2.142 -12.069 1.00 59.62 82 SER A N 1
ATOM 636 C CA . SER A 1 82 ? -18.719 2.693 -11.020 1.00 59.62 82 SER A CA 1
ATOM 637 C C . SER A 1 82 ? -18.172 2.484 -9.602 1.00 59.62 82 SER A C 1
ATOM 639 O O . SER A 1 82 ? -18.824 2.888 -8.637 1.00 59.62 82 SER A O 1
ATOM 641 N N . ALA A 1 83 ? -17.007 1.843 -9.434 1.00 68.19 83 ALA A N 1
ATOM 642 C CA . ALA A 1 83 ? -16.401 1.70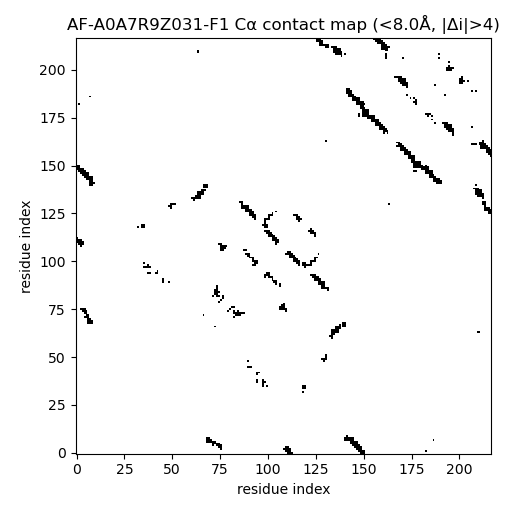1 -8.116 1.00 68.19 83 ALA A CA 1
ATOM 643 C C . ALA A 1 83 ? -15.940 3.064 -7.591 1.00 68.19 83 ALA A C 1
ATOM 645 O O . ALA A 1 83 ? -15.120 3.752 -8.201 1.00 68.19 83 ALA A O 1
ATOM 646 N N . LEU A 1 84 ? -16.423 3.424 -6.403 1.00 70.75 84 LEU A N 1
ATOM 647 C CA . LEU A 1 84 ? -15.916 4.568 -5.656 1.00 70.75 84 LEU A CA 1
ATOM 648 C C . LEU A 1 84 ? -14.531 4.229 -5.092 1.00 70.75 84 LEU A C 1
ATOM 650 O O . LEU A 1 84 ? -14.409 3.743 -3.966 1.00 70.75 84 LEU A O 1
ATOM 654 N N . ASN A 1 85 ? -13.491 4.492 -5.881 1.00 86.31 85 ASN A N 1
ATOM 655 C CA . ASN A 1 85 ? -12.103 4.355 -5.451 1.00 86.31 85 ASN A CA 1
ATOM 656 C C . ASN A 1 85 ? -11.809 5.328 -4.304 1.00 86.31 85 ASN A C 1
ATOM 658 O O . ASN A 1 85 ? -11.881 6.544 -4.468 1.00 86.31 85 ASN A O 1
ATOM 662 N N . MET A 1 86 ? -11.478 4.785 -3.130 1.00 89.44 86 MET A N 1
ATOM 663 C CA . MET A 1 86 ? -11.245 5.582 -1.917 1.00 89.44 86 MET A CA 1
ATOM 664 C C . MET A 1 86 ? -9.887 6.299 -1.923 1.00 89.44 86 MET A C 1
ATOM 666 O O . MET A 1 86 ? -9.654 7.191 -1.112 1.00 89.44 86 MET A O 1
ATOM 670 N N . PHE A 1 87 ? -8.992 5.895 -2.822 1.00 92.19 87 PHE A N 1
ATOM 671 C CA . PHE A 1 87 ? -7.659 6.452 -3.026 1.00 92.19 87 PHE A CA 1
ATOM 672 C C . PHE A 1 87 ? -7.171 6.127 -4.443 1.00 92.19 87 PHE A C 1
ATOM 674 O O . PHE A 1 87 ? -7.819 5.387 -5.182 1.00 92.19 87 PHE A O 1
ATOM 681 N N . GLN A 1 88 ? -6.012 6.656 -4.819 1.00 93.31 88 GLN A N 1
ATOM 682 C CA . GLN A 1 88 ? -5.254 6.216 -5.991 1.00 93.31 88 GLN A CA 1
ATOM 683 C C . GLN A 1 88 ? -3.904 5.673 -5.539 1.00 93.31 88 GLN A C 1
ATOM 685 O O . GLN A 1 88 ? -3.412 6.040 -4.478 1.00 93.31 88 GLN A O 1
ATOM 690 N N . TRP A 1 89 ? -3.280 4.814 -6.330 1.00 94.81 89 TRP A N 1
ATOM 691 C CA . TRP A 1 89 ? -1.893 4.429 -6.114 1.00 94.81 89 TRP A CA 1
ATOM 692 C C . TRP A 1 89 ? -0.940 5.418 -6.776 1.00 94.81 89 TRP A C 1
ATOM 694 O O . TRP A 1 89 ? -1.188 5.875 -7.893 1.00 94.81 89 TRP A O 1
ATOM 704 N N . ALA A 1 90 ? 0.180 5.685 -6.119 1.00 94.06 90 ALA A N 1
ATOM 705 C CA . ALA A 1 90 ? 1.307 6.412 -6.677 1.00 94.06 90 ALA A CA 1
ATOM 706 C C . ALA A 1 90 ? 2.615 5.634 -6.431 1.00 94.06 90 ALA A C 1
ATOM 708 O O . ALA A 1 90 ? 2.718 4.939 -5.413 1.00 94.06 90 ALA A O 1
ATOM 709 N N . PRO A 1 91 ? 3.606 5.733 -7.336 1.00 92.75 91 PRO A N 1
ATOM 710 C CA . PRO A 1 91 ? 4.919 5.124 -7.140 1.00 92.75 91 PRO A CA 1
ATOM 711 C C . PRO A 1 91 ? 5.628 5.651 -5.889 1.00 92.75 91 PRO A C 1
ATOM 713 O O . PRO A 1 91 ? 5.580 6.846 -5.591 1.00 92.75 91 PRO A O 1
ATOM 716 N N . LEU A 1 92 ? 6.306 4.750 -5.188 1.00 90.81 92 LEU A N 1
ATOM 717 C CA . LEU A 1 92 ? 7.153 5.007 -4.029 1.00 90.81 92 LEU A CA 1
ATOM 718 C C . LEU A 1 92 ? 8.475 4.261 -4.242 1.00 90.81 92 LEU A C 1
ATOM 720 O O . LEU A 1 92 ? 8.654 3.153 -3.742 1.00 90.81 92 LEU A O 1
ATOM 724 N N . ASP A 1 93 ? 9.371 4.857 -5.023 1.00 89.94 93 ASP A N 1
ATOM 725 C CA . ASP A 1 93 ? 10.671 4.271 -5.362 1.00 89.94 93 ASP A CA 1
ATOM 726 C C . ASP A 1 93 ? 11.795 4.858 -4.478 1.00 89.94 93 ASP A C 1
ATOM 728 O O . ASP A 1 93 ? 11.610 5.843 -3.757 1.00 89.94 93 ASP A O 1
ATOM 732 N N . ASP A 1 94 ? 12.987 4.271 -4.547 1.00 82.62 94 ASP A N 1
ATOM 733 C CA . ASP A 1 94 ? 14.192 4.593 -3.758 1.00 82.62 94 ASP A CA 1
ATOM 734 C C . ASP A 1 94 ? 14.881 5.950 -4.051 1.00 82.62 94 ASP A C 1
ATOM 736 O O . ASP A 1 94 ? 16.049 6.168 -3.707 1.00 82.62 94 ASP A O 1
ATOM 740 N N . VAL A 1 95 ? 14.155 6.914 -4.619 1.00 77.62 95 VAL A N 1
ATOM 741 C CA . VAL A 1 95 ? 14.694 8.204 -5.088 1.00 77.62 95 VAL A CA 1
ATOM 742 C C . VAL A 1 95 ? 15.285 9.052 -3.956 1.00 77.62 95 VAL A C 1
ATOM 744 O O . VAL A 1 95 ? 16.183 9.860 -4.189 1.00 77.62 95 VAL A O 1
ATOM 747 N N . VAL A 1 96 ? 14.811 8.861 -2.720 1.00 65.31 96 VAL A N 1
ATOM 748 C CA . VAL A 1 96 ? 15.202 9.654 -1.537 1.00 65.31 96 VAL A CA 1
ATOM 749 C C . VAL A 1 96 ? 16.715 9.628 -1.285 1.00 65.31 96 VAL A C 1
ATOM 751 O O . VAL A 1 96 ? 17.270 10.641 -0.878 1.00 65.31 96 VAL A O 1
ATOM 754 N N . MET A 1 97 ? 17.386 8.504 -1.563 1.00 63.94 97 MET A N 1
ATOM 755 C CA . MET A 1 97 ? 18.827 8.332 -1.314 1.00 63.94 97 MET A CA 1
ATOM 756 C C . MET A 1 97 ? 19.670 8.326 -2.599 1.00 63.94 97 MET A C 1
ATOM 758 O O . MET A 1 97 ? 20.814 7.877 -2.580 1.00 63.94 97 MET A O 1
ATOM 762 N N . GLY A 1 98 ? 19.120 8.795 -3.724 1.00 66.69 98 GLY A N 1
ATOM 763 C CA . GLY A 1 98 ? 19.808 8.719 -5.017 1.00 66.69 98 GLY A CA 1
ATOM 764 C C . GLY A 1 98 ? 19.610 7.403 -5.761 1.00 66.69 98 GLY A C 1
ATOM 765 O O . GLY A 1 98 ? 20.290 7.175 -6.759 1.00 66.69 98 GLY A O 1
ATOM 766 N N . GLY A 1 99 ? 18.693 6.545 -5.311 1.00 80.19 99 GLY A N 1
ATOM 767 C CA . GLY A 1 99 ? 18.345 5.326 -6.028 1.00 80.19 99 GLY A CA 1
ATOM 768 C C . GLY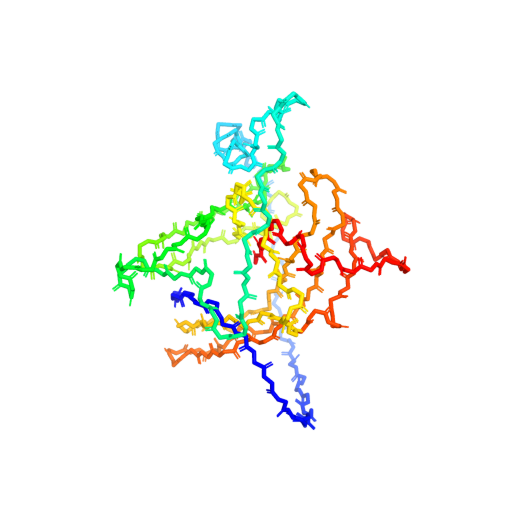 A 1 99 ? 17.773 5.633 -7.413 1.00 80.19 99 GLY A C 1
ATOM 769 O O . GLY A 1 99 ? 17.110 6.652 -7.637 1.00 80.19 99 GLY A O 1
ATOM 770 N N . VAL A 1 100 ? 18.081 4.766 -8.374 1.00 85.50 100 VAL A N 1
ATOM 771 C CA . VAL A 1 100 ? 17.652 4.903 -9.777 1.00 85.50 100 VAL A CA 1
ATOM 772 C C . VAL A 1 100 ? 16.600 3.866 -10.155 1.00 85.50 100 VAL A C 1
ATOM 774 O O . VAL A 1 100 ? 16.313 3.681 -11.338 1.00 85.50 100 VAL A O 1
ATOM 777 N N . SER A 1 101 ? 15.990 3.209 -9.162 1.00 89.50 101 SER A N 1
ATOM 778 C CA . SER A 1 101 ? 14.818 2.386 -9.422 1.00 89.50 101 SER A CA 1
ATOM 779 C C . SER A 1 101 ? 13.674 3.268 -9.917 1.00 89.50 101 SER A C 1
ATOM 781 O O . SER A 1 101 ? 13.606 4.476 -9.654 1.00 89.50 101 SER A O 1
ATOM 783 N N . PHE A 1 102 ? 12.793 2.670 -10.707 1.00 90.69 102 PHE A N 1
ATOM 784 C CA . PHE A 1 102 ? 11.691 3.387 -11.325 1.00 90.69 102 PHE A CA 1
ATOM 785 C C . PHE A 1 102 ? 10.507 2.463 -11.506 1.00 90.69 102 PHE A C 1
ATOM 787 O O . PHE A 1 102 ? 10.636 1.387 -12.096 1.00 90.69 102 PHE A O 1
ATOM 794 N N . SER A 1 103 ? 9.338 2.911 -11.069 1.00 92.44 103 SER A N 1
ATOM 795 C CA . SER A 1 103 ? 8.095 2.232 -11.375 1.00 92.44 103 SER A CA 1
ATOM 796 C C . SER A 1 103 ? 6.969 3.180 -11.756 1.00 92.44 103 SER A C 1
ATOM 798 O O . SER A 1 103 ? 6.956 4.372 -11.452 1.00 92.44 103 SER A O 1
ATOM 800 N N . ILE A 1 104 ? 6.005 2.616 -12.473 1.00 91.94 104 ILE A N 1
ATOM 801 C CA . ILE A 1 104 ? 4.774 3.278 -12.879 1.00 91.94 104 ILE A CA 1
ATOM 802 C C . ILE A 1 104 ? 3.593 2.374 -12.576 1.00 91.94 104 ILE A C 1
ATOM 804 O O . ILE A 1 104 ? 3.634 1.162 -12.808 1.00 91.94 104 ILE A O 1
ATOM 808 N N . ILE A 1 105 ? 2.527 2.988 -12.078 1.00 93.62 105 ILE A N 1
ATOM 809 C CA . ILE A 1 105 ? 1.241 2.341 -11.864 1.00 93.62 105 ILE A CA 1
ATOM 810 C C . ILE A 1 105 ? 0.165 3.097 -12.632 1.00 93.62 105 ILE A C 1
ATOM 812 O O . ILE A 1 105 ? 0.019 4.311 -12.504 1.00 93.62 105 ILE A O 1
ATOM 816 N N . ASP A 1 106 ? -0.581 2.361 -13.445 1.00 93.44 106 ASP A N 1
ATOM 817 C CA . ASP A 1 106 ? -1.777 2.867 -14.102 1.00 93.44 106 ASP A CA 1
ATOM 818 C C . ASP A 1 106 ? -2.992 2.515 -13.237 1.00 93.44 106 ASP A C 1
ATOM 820 O O . ASP A 1 106 ? -3.330 1.346 -13.079 1.00 93.44 106 ASP A O 1
ATOM 824 N N . ASN A 1 107 ? -3.652 3.521 -12.661 1.00 91.44 107 ASN A N 1
ATOM 825 C CA . ASN A 1 107 ? -4.839 3.316 -11.825 1.00 91.44 107 ASN A CA 1
ATOM 826 C C . ASN A 1 107 ? -6.080 2.888 -12.629 1.00 91.44 107 ASN A C 1
ATOM 828 O O . ASN A 1 107 ? -7.010 2.328 -12.052 1.00 91.44 107 ASN A O 1
ATOM 832 N N . GLY A 1 108 ? -6.104 3.124 -13.943 1.00 91.19 108 GLY A N 1
ATOM 833 C CA . GLY A 1 108 ? -7.183 2.690 -14.822 1.00 91.19 108 GLY A CA 1
ATOM 834 C C . GLY A 1 108 ? -7.152 1.183 -15.057 1.00 91.19 108 GLY A C 1
ATOM 835 O O . GLY A 1 108 ? -8.189 0.533 -14.959 1.00 91.19 108 GLY A O 1
ATOM 836 N N . THR A 1 109 ? -5.971 0.612 -15.309 1.00 90.88 109 THR A N 1
ATOM 837 C CA . THR A 1 109 ? -5.788 -0.835 -15.561 1.00 90.88 109 THR A CA 1
ATOM 838 C C . THR A 1 109 ? -5.299 -1.626 -14.347 1.00 90.88 109 THR A C 1
ATOM 840 O O . THR A 1 109 ? -5.396 -2.852 -14.318 1.00 90.88 109 THR A O 1
ATOM 843 N N . GLY A 1 110 ? -4.786 -0.938 -13.330 1.00 90.88 110 GLY A N 1
ATOM 844 C CA . GLY A 1 110 ? -4.115 -1.511 -12.170 1.00 90.88 110 GLY A CA 1
ATOM 845 C C . GLY A 1 110 ? -2.728 -2.057 -12.468 1.00 90.88 110 GLY A C 1
ATOM 846 O O . GLY A 1 110 ? -2.146 -2.691 -11.599 1.00 90.88 110 GLY A O 1
ATOM 847 N N . GLN A 1 111 ? -2.189 -1.861 -13.671 1.00 92.31 111 GLN A N 1
ATOM 848 C CA . GLN A 1 111 ? -0.896 -2.421 -14.029 1.00 92.31 111 GLN A CA 1
ATOM 849 C C . GLN A 1 111 ? 0.235 -1.651 -13.345 1.00 92.31 111 GLN A C 1
ATOM 851 O O . GLN A 1 111 ? 0.533 -0.512 -13.705 1.00 92.31 111 GLN A O 1
ATOM 856 N N . TRP A 1 112 ? 0.922 -2.323 -12.424 1.00 93.31 112 TRP A N 1
ATOM 857 C CA . TRP A 1 112 ? 2.200 -1.873 -11.877 1.00 93.31 112 TRP A CA 1
ATOM 858 C C . TRP A 1 112 ? 3.365 -2.566 -12.591 1.00 93.31 112 TRP A C 1
ATOM 860 O O . TRP A 1 112 ? 3.358 -3.790 -12.787 1.00 93.31 112 TRP A O 1
ATOM 870 N N . ARG A 1 113 ? 4.350 -1.779 -13.033 1.00 90.94 113 ARG A N 1
ATOM 871 C CA . ARG A 1 113 ? 5.600 -2.266 -13.632 1.00 90.94 113 ARG A CA 1
ATOM 872 C C . ARG A 1 113 ? 6.740 -1.296 -13.356 1.00 90.94 113 ARG A C 1
ATOM 874 O O . ARG A 1 113 ? 6.511 -0.102 -13.189 1.00 90.94 113 ARG A O 1
ATOM 881 N N . GLY A 1 114 ? 7.961 -1.804 -13.369 1.00 89.88 114 GLY A N 1
ATOM 882 C CA . GLY A 1 114 ? 9.147 -0.999 -13.134 1.00 89.88 114 GLY A CA 1
ATOM 883 C C . GLY A 1 114 ? 10.422 -1.822 -13.192 1.00 89.88 114 GLY A C 1
ATOM 884 O O . GLY A 1 114 ? 10.376 -3.038 -13.397 1.00 89.88 114 GLY A O 1
ATOM 885 N N . THR A 1 115 ? 11.534 -1.139 -12.969 1.00 87.69 115 THR A N 1
ATOM 886 C CA . THR A 1 115 ? 12.874 -1.713 -12.898 1.00 87.69 115 THR A CA 1
ATOM 887 C C . THR A 1 115 ? 13.467 -1.382 -11.537 1.00 87.69 115 THR A C 1
ATOM 889 O O . THR A 1 115 ? 13.460 -0.226 -11.114 1.00 87.69 115 THR A O 1
ATOM 892 N N . VAL A 1 116 ? 13.972 -2.409 -10.855 1.00 88.06 116 VAL A N 1
ATOM 893 C CA . VAL A 1 116 ? 14.769 -2.254 -9.635 1.00 88.06 116 VAL A CA 1
ATOM 894 C C . VAL A 1 116 ? 16.229 -2.208 -10.052 1.00 88.06 116 VAL A C 1
ATOM 896 O O . VAL A 1 116 ? 16.675 -3.092 -10.783 1.00 88.06 116 VAL A O 1
ATOM 899 N N . SER A 1 117 ? 16.954 -1.196 -9.591 1.00 84.25 117 SER A N 1
ATOM 900 C CA . SER A 1 117 ? 18.399 -1.099 -9.773 1.00 84.25 117 SER A CA 1
ATOM 901 C C . SER A 1 117 ? 19.101 -1.328 -8.444 1.00 84.25 117 SER A C 1
ATOM 903 O O . SER A 1 117 ? 18.600 -0.925 -7.403 1.00 84.25 117 SER A O 1
ATOM 905 N N . THR A 1 118 ? 20.265 -1.970 -8.467 1.00 83.38 118 THR A N 1
ATOM 906 C CA . THR A 1 118 ? 21.150 -2.070 -7.296 1.00 83.38 118 THR A CA 1
ATOM 907 C C . THR A 1 118 ? 22.219 -0.977 -7.277 1.00 83.38 118 THR A C 1
ATOM 909 O O . THR A 1 118 ? 23.007 -0.912 -6.332 1.00 83.38 118 THR A O 1
ATOM 912 N N . ALA A 1 119 ? 22.262 -0.118 -8.303 1.00 80.50 119 ALA A N 1
ATOM 913 C CA . ALA A 1 119 ? 23.158 1.032 -8.337 1.00 80.50 119 ALA A CA 1
ATOM 914 C C . ALA A 1 119 ? 22.851 1.992 -7.177 1.00 80.50 119 ALA A C 1
ATOM 916 O O . ALA A 1 119 ? 21.704 2.128 -6.766 1.00 80.50 119 ALA A O 1
ATOM 917 N N . ASN A 1 120 ? 23.875 2.690 -6.678 1.00 80.12 120 ASN A N 1
ATOM 918 C CA . ASN A 1 120 ? 23.765 3.617 -5.544 1.00 80.12 120 ASN A CA 1
ATOM 919 C C . ASN A 1 120 ? 23.315 2.943 -4.224 1.00 80.12 120 ASN A C 1
ATOM 921 O O . ASN A 1 120 ? 22.510 3.493 -3.477 1.00 80.12 120 ASN A O 1
ATOM 925 N N . SER A 1 121 ? 23.925 1.793 -3.902 1.00 75.69 121 SER A N 1
ATOM 926 C CA . SER A 1 121 ? 23.797 1.075 -2.614 1.00 75.69 121 SER A CA 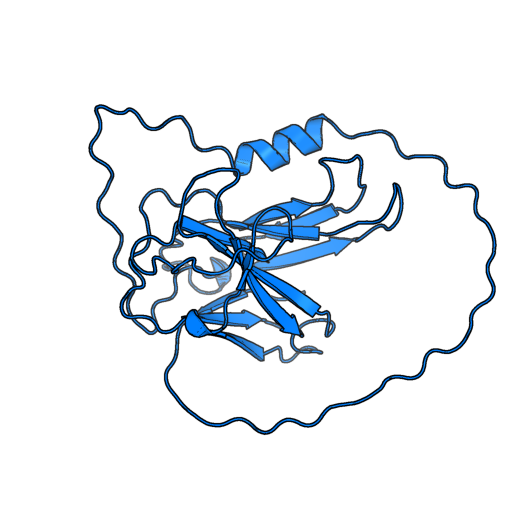1
ATOM 927 C C . SER A 1 121 ? 22.508 0.262 -2.425 1.00 75.69 121 SER A C 1
ATOM 929 O O . SER A 1 121 ? 22.073 0.038 -1.293 1.00 75.69 121 SER A O 1
ATOM 931 N N . GLY A 1 122 ? 21.935 -0.234 -3.522 1.00 79.12 122 GLY A N 1
ATOM 932 C CA . GLY A 1 122 ? 20.739 -1.076 -3.535 1.00 79.12 122 GLY A CA 1
ATOM 933 C C . GLY A 1 122 ? 19.547 -0.376 -4.176 1.00 79.12 122 GLY A C 1
ATOM 934 O O . GLY A 1 122 ? 19.684 0.709 -4.730 1.00 79.12 122 GLY A O 1
ATOM 935 N N . GLY A 1 123 ? 18.373 -0.999 -4.088 1.00 84.75 123 GLY A N 1
ATOM 936 C CA . GLY A 1 123 ? 17.170 -0.338 -4.554 1.00 84.75 123 GLY A CA 1
ATOM 937 C C . GLY A 1 123 ? 15.870 -1.078 -4.326 1.00 84.75 123 GLY A C 1
ATOM 938 O O . GLY A 1 123 ? 15.840 -2.278 -4.039 1.00 84.75 123 GLY A O 1
ATOM 939 N N . PHE A 1 124 ? 14.781 -0.325 -4.425 1.00 88.50 124 PHE A N 1
ATOM 940 C CA . PHE A 1 124 ? 13.426 -0.848 -4.352 1.00 88.50 124 PHE A CA 1
ATOM 941 C C . PHE A 1 124 ? 12.471 -0.017 -5.206 1.00 88.50 124 PHE A C 1
ATOM 943 O O . PHE A 1 124 ? 12.656 1.180 -5.423 1.00 88.50 124 PHE A O 1
ATOM 950 N N . VAL A 1 125 ? 11.408 -0.681 -5.645 1.00 92.25 125 VAL A N 1
ATOM 951 C CA . VAL A 1 125 ? 10.203 -0.037 -6.163 1.00 92.25 125 VAL A CA 1
ATOM 952 C C . VAL A 1 125 ? 9.050 -0.380 -5.237 1.00 92.25 125 VAL A C 1
ATOM 954 O O . VAL A 1 125 ? 9.009 -1.479 -4.679 1.00 92.25 125 VAL A O 1
ATOM 957 N N . GLY A 1 126 ? 8.116 0.545 -5.089 1.00 93.50 126 GLY A N 1
ATOM 958 C CA . GLY A 1 126 ? 6.920 0.361 -4.278 1.00 93.50 126 GLY A CA 1
ATOM 959 C C . GLY A 1 126 ? 5.756 1.166 -4.829 1.00 93.50 126 GLY A C 1
ATOM 960 O O . GLY A 1 126 ? 5.923 2.028 -5.695 1.00 93.50 126 GLY A O 1
ATOM 961 N N . VAL A 1 127 ? 4.563 0.910 -4.307 1.00 95.31 127 VAL A N 1
ATOM 962 C CA . VAL A 1 127 ? 3.397 1.773 -4.529 1.00 95.31 127 VAL A CA 1
ATOM 963 C C . VAL A 1 127 ? 2.728 2.082 -3.208 1.00 95.31 127 VAL A C 1
ATOM 965 O O . VAL A 1 127 ? 2.662 1.245 -2.312 1.00 95.31 127 VAL A O 1
ATOM 968 N N . ARG A 1 128 ? 2.201 3.296 -3.084 1.00 94.81 128 ARG A N 1
ATOM 969 C CA . ARG A 1 128 ? 1.481 3.745 -1.896 1.00 94.81 128 ARG A CA 1
ATOM 970 C C . ARG A 1 128 ? 0.197 4.457 -2.292 1.00 94.81 128 ARG A C 1
ATOM 972 O O . ARG A 1 128 ? 0.143 5.127 -3.322 1.00 94.81 128 ARG A O 1
ATOM 979 N N . SER A 1 129 ? -0.842 4.300 -1.481 1.00 94.31 129 SER A N 1
ATOM 980 C CA . SER A 1 129 ? -2.079 5.049 -1.649 1.00 94.31 129 SER A CA 1
ATOM 981 C C . SER A 1 129 ? -1.824 6.548 -1.461 1.00 94.31 129 SER A C 1
ATOM 983 O O . SER A 1 129 ? -1.126 6.957 -0.528 1.00 94.31 129 SER A O 1
ATOM 985 N N . THR A 1 130 ? -2.44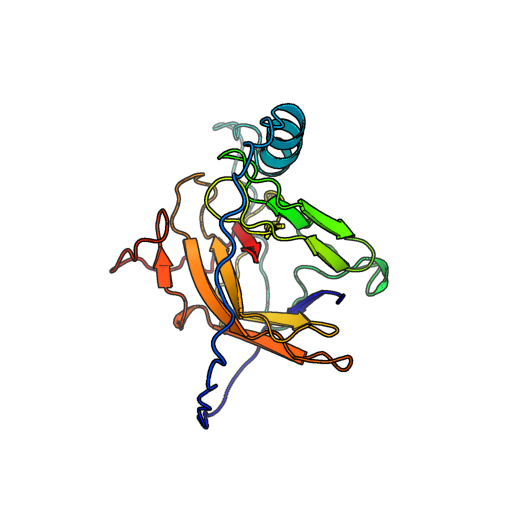2 7.382 -2.290 1.00 91.81 130 THR A N 1
ATOM 986 C CA . THR A 1 130 ? -2.608 8.809 -2.004 1.00 91.81 130 THR A CA 1
ATOM 987 C C . THR A 1 130 ? -3.294 8.983 -0.646 1.00 91.81 130 THR A C 1
ATOM 989 O O . THR A 1 130 ? -4.008 8.070 -0.209 1.00 91.81 130 THR A O 1
ATOM 992 N N . PRO A 1 131 ? -3.111 10.129 0.032 1.00 87.00 131 PRO A N 1
ATOM 993 C CA . PRO A 1 131 ? -3.794 10.392 1.289 1.00 87.00 131 PRO A CA 1
ATOM 994 C C . PRO A 1 131 ? -5.301 10.140 1.186 1.00 87.00 131 PRO A C 1
ATOM 996 O O . PRO A 1 131 ? -5.965 10.656 0.284 1.00 87.00 131 PRO A O 1
ATOM 999 N N . ILE A 1 132 ? -5.829 9.322 2.096 1.00 88.12 132 ILE A N 1
ATOM 1000 C CA . ILE A 1 132 ? -7.265 9.072 2.190 1.00 88.12 132 ILE A CA 1
ATOM 1001 C C . ILE A 1 132 ? -7.875 10.249 2.955 1.00 88.12 132 ILE A C 1
ATOM 1003 O O . ILE A 1 132 ? -7.461 10.533 4.079 1.00 88.12 132 ILE A O 1
ATOM 1007 N N . GLY A 1 133 ? -8.829 10.954 2.338 1.00 81.44 133 GLY A N 1
ATOM 1008 C CA . GLY A 1 133 ? -9.427 12.160 2.927 1.00 81.44 133 GLY A CA 1
ATOM 1009 C C . GLY A 1 133 ? -10.114 11.897 4.270 1.00 81.44 133 GLY A C 1
ATOM 1010 O O . GLY A 1 133 ? -9.915 12.652 5.219 1.00 81.44 133 GLY A O 1
ATOM 1011 N N . ASN A 1 134 ? -10.845 10.780 4.363 1.00 88.56 134 ASN A N 1
ATOM 1012 C CA . ASN A 1 134 ? -11.486 10.320 5.593 1.00 88.56 134 ASN A CA 1
ATOM 1013 C C . ASN A 1 134 ? -10.877 8.974 6.009 1.00 88.56 134 ASN A C 1
ATOM 1015 O O . ASN A 1 134 ? -10.748 8.102 5.146 1.00 88.56 134 ASN A O 1
ATOM 1019 N N . PRO A 1 135 ? -10.574 8.750 7.299 1.00 92.00 135 PRO A N 1
ATOM 1020 C CA . PRO A 1 135 ? -10.131 7.441 7.765 1.00 92.00 135 PRO A CA 1
ATOM 1021 C C . PRO A 1 135 ? -11.145 6.356 7.406 1.00 92.00 135 PRO A C 1
ATOM 1023 O O . PRO A 1 135 ? -12.353 6.584 7.443 1.00 92.00 135 PRO A O 1
ATOM 1026 N N . LEU A 1 136 ? -10.661 5.167 7.067 1.00 94.31 136 LEU A N 1
ATOM 1027 C CA . LEU A 1 136 ? -11.515 4.012 6.829 1.00 94.31 136 LEU A CA 1
ATOM 1028 C C . LEU A 1 136 ? -11.727 3.265 8.147 1.00 94.31 136 LEU A C 1
ATOM 1030 O O . LEU A 1 136 ? -10.769 2.786 8.758 1.00 94.31 136 LEU A O 1
ATOM 1034 N N . ASP A 1 137 ? -12.984 3.131 8.566 1.00 96.12 137 ASP A N 1
ATOM 1035 C CA . ASP A 1 137 ? -13.347 2.270 9.686 1.00 96.12 137 ASP A CA 1
ATOM 1036 C C . ASP A 1 137 ? -13.512 0.832 9.188 1.00 96.12 137 ASP A C 1
ATOM 1038 O O . ASP A 1 137 ? -14.548 0.436 8.653 1.00 96.12 137 ASP A O 1
ATOM 1042 N N . MET A 1 138 ? -12.452 0.052 9.374 1.00 96.56 138 MET A N 1
ATOM 1043 C CA . MET A 1 138 ? -12.363 -1.370 9.062 1.00 96.56 138 MET A CA 1
ATOM 1044 C C . MET A 1 138 ? -12.477 -2.240 10.324 1.00 96.56 138 MET A C 1
ATOM 1046 O O . MET A 1 138 ? -12.059 -3.399 10.302 1.00 96.56 138 MET A O 1
ATOM 1050 N N . SER A 1 139 ? -13.040 -1.732 11.428 1.00 96.56 139 SER A N 1
ATOM 1051 C CA . SER A 1 139 ? -13.177 -2.465 12.703 1.00 96.56 139 SER A CA 1
ATOM 1052 C C . SER A 1 139 ? -13.947 -3.786 12.579 1.00 96.56 139 SER A C 1
ATOM 1054 O O . SER A 1 139 ? -13.696 -4.734 13.324 1.00 96.56 139 SER A O 1
ATOM 1056 N N . ARG A 1 140 ? -14.852 -3.883 11.597 1.00 96.25 140 ARG A N 1
ATOM 1057 C CA . ARG A 1 140 ? -15.612 -5.105 11.276 1.00 96.25 140 ARG A CA 1
ATOM 1058 C C . ARG A 1 140 ? -14.843 -6.091 10.388 1.00 96.25 140 ARG A C 1
ATOM 1060 O O . ARG A 1 140 ? -15.313 -7.208 10.173 1.00 96.25 140 ARG A O 1
ATOM 1067 N N . CYS A 1 141 ? -13.681 -5.704 9.868 1.00 95.94 141 CYS A N 1
ATOM 1068 C CA . CYS A 1 141 ? -12.847 -6.517 8.990 1.00 95.94 141 CYS A CA 1
ATOM 1069 C C . CYS A 1 141 ? -11.738 -7.233 9.777 1.00 95.94 141 CYS A C 1
ATOM 1071 O O . CYS A 1 141 ? -11.173 -6.707 10.731 1.00 95.94 141 CYS A O 1
ATOM 1073 N N . LYS A 1 142 ? -11.375 -8.447 9.345 1.00 95.06 142 LYS A N 1
ATOM 1074 C CA . LYS A 1 142 ? -10.260 -9.218 9.939 1.00 95.06 142 LYS A CA 1
ATOM 1075 C C . LYS A 1 142 ? -8.904 -8.924 9.289 1.00 95.06 142 LYS A C 1
ATOM 1077 O O . LYS A 1 142 ? -7.873 -9.380 9.782 1.00 95.06 142 LYS A O 1
ATOM 1082 N N . GLY A 1 143 ? -8.914 -8.213 8.170 1.00 95.50 143 GLY A N 1
ATOM 1083 C CA . GLY A 1 143 ? -7.756 -7.945 7.335 1.00 95.50 143 GLY A CA 1
ATOM 1084 C C . GLY A 1 143 ? -8.172 -7.456 5.959 1.00 95.50 143 GLY A C 1
ATOM 1085 O O . GLY A 1 143 ? -9.354 -7.202 5.709 1.00 95.50 143 GLY A O 1
ATOM 1086 N N . ILE A 1 144 ? -7.189 -7.396 5.072 1.00 95.44 144 ILE A N 1
ATOM 1087 C CA . ILE A 1 144 ? -7.364 -7.075 3.658 1.00 95.44 144 ILE A CA 1
ATOM 1088 C C . ILE A 1 144 ? -6.950 -8.259 2.788 1.00 95.44 144 ILE A C 1
ATOM 1090 O O . ILE A 1 144 ? -6.142 -9.096 3.178 1.00 95.44 144 ILE A O 1
ATOM 1094 N N . GLU A 1 145 ? -7.508 -8.334 1.598 1.00 95.25 145 GLU A N 1
ATOM 1095 C CA . GLU A 1 145 ? -7.235 -9.339 0.586 1.00 95.25 145 GLU A CA 1
ATOM 1096 C C . GLU A 1 145 ? -6.824 -8.622 -0.682 1.00 95.25 145 GLU A C 1
ATOM 1098 O O . GLU A 1 145 ? -7.547 -7.741 -1.087 1.00 95.25 145 GLU A O 1
ATOM 1103 N N . ILE A 1 146 ? -5.729 -8.995 -1.327 1.00 93.81 146 ILE A N 1
ATOM 1104 C CA . ILE A 1 146 ? -5.234 -8.410 -2.567 1.00 93.81 146 ILE A CA 1
ATOM 1105 C C . ILE A 1 146 ? -5.384 -9.447 -3.674 1.00 93.81 146 ILE A C 1
ATOM 1107 O O . ILE A 1 146 ? -4.743 -10.496 -3.646 1.00 93.81 146 ILE A O 1
ATOM 1111 N N . VAL A 1 147 ? -6.211 -9.151 -4.664 1.00 92.69 147 VAL A N 1
ATOM 1112 C CA . VAL A 1 147 ? -6.305 -9.911 -5.910 1.00 92.69 147 VAL A CA 1
ATOM 1113 C C . VAL A 1 147 ? -5.212 -9.416 -6.843 1.00 92.69 147 VAL A C 1
ATOM 1115 O O . VAL A 1 147 ? -5.143 -8.223 -7.105 1.00 92.69 147 VAL A O 1
ATOM 1118 N N . LEU A 1 148 ? -4.374 -10.316 -7.345 1.00 91.19 148 LEU A N 1
ATOM 1119 C CA . LEU A 1 148 ? -3.254 -10.031 -8.237 1.00 91.19 148 LEU A CA 1
ATOM 1120 C C . LEU A 1 148 ? -3.471 -10.761 -9.556 1.00 91.19 148 LEU A C 1
ATOM 1122 O O . LEU A 1 148 ? -3.560 -11.989 -9.571 1.00 91.19 148 LEU A O 1
ATOM 1126 N N . ARG A 1 149 ? -3.524 -10.039 -10.680 1.00 88.31 149 ARG A N 1
ATOM 1127 C CA . ARG A 1 149 ? -3.596 -10.673 -12.011 1.00 88.31 149 ARG A CA 1
ATOM 1128 C C . ARG A 1 149 ? -2.209 -11.017 -12.537 1.00 88.31 149 ARG A C 1
ATOM 1130 O O . ARG A 1 149 ? -1.669 -10.340 -13.395 1.00 88.31 149 ARG A O 1
ATOM 1137 N N . GLY A 1 150 ? -1.658 -12.092 -12.009 1.00 83.50 150 GLY A N 1
ATOM 1138 C CA . GLY A 1 150 ? -0.345 -12.606 -12.363 1.00 83.50 150 GLY A CA 1
ATOM 1139 C C . GLY A 1 150 ? 0.783 -11.969 -11.568 1.00 83.50 150 GLY A C 1
ATOM 1140 O O . GLY A 1 150 ? 0.576 -11.048 -10.778 1.00 83.50 150 GLY A O 1
ATOM 1141 N N . GLY A 1 151 ? 1.981 -12.499 -11.764 1.00 80.25 151 GLY A N 1
ATOM 1142 C CA . GLY A 1 151 ? 3.156 -12.100 -11.008 1.00 80.25 151 GLY A CA 1
ATOM 1143 C C . GLY A 1 151 ? 4.360 -12.962 -11.348 1.00 80.25 151 GLY A C 1
ATOM 1144 O O . GLY A 1 151 ? 4.272 -13.950 -12.081 1.00 80.25 151 GLY A O 1
ATOM 1145 N N . ASP A 1 152 ? 5.498 -12.540 -10.831 1.00 83.38 152 ASP A N 1
ATOM 1146 C CA . ASP A 1 152 ? 6.815 -13.132 -11.045 1.00 83.38 152 ASP A CA 1
ATOM 1147 C C . ASP A 1 152 ? 7.289 -13.959 -9.840 1.00 83.38 152 ASP A C 1
ATOM 1149 O O . ASP A 1 152 ? 8.447 -14.360 -9.784 1.00 83.38 152 ASP A O 1
ATOM 1153 N N . GLY A 1 153 ? 6.408 -14.217 -8.866 1.00 88.81 153 GLY A N 1
ATOM 1154 C CA . GLY A 1 153 ? 6.760 -14.962 -7.657 1.00 88.81 153 GLY A CA 1
ATOM 1155 C C . GLY A 1 153 ? 7.562 -14.160 -6.630 1.00 88.81 153 GLY A C 1
ATOM 1156 O O . GLY A 1 153 ? 7.978 -14.730 -5.623 1.00 88.81 153 GLY A O 1
ATOM 1157 N N . ARG A 1 154 ? 7.808 -12.859 -6.854 1.00 89.81 154 ARG A N 1
ATOM 1158 C CA . ARG A 1 154 ? 8.603 -12.047 -5.924 1.00 89.81 154 ARG A CA 1
ATOM 1159 C C . ARG A 1 154 ? 7.911 -11.879 -4.578 1.00 89.81 154 ARG A C 1
ATOM 1161 O O . ARG A 1 154 ? 6.684 -11.846 -4.474 1.00 89.81 154 ARG A O 1
ATOM 1168 N N . ARG A 1 155 ? 8.733 -11.713 -3.545 1.00 92.75 155 ARG A N 1
ATOM 1169 C CA . ARG A 1 155 ? 8.293 -11.400 -2.190 1.00 92.75 155 ARG A CA 1
ATOM 1170 C C . ARG A 1 155 ? 8.081 -9.898 -2.034 1.00 92.75 155 ARG A C 1
ATOM 1172 O O . ARG A 1 155 ? 8.987 -9.117 -2.309 1.00 92.75 155 ARG A O 1
ATOM 1179 N N . PHE A 1 156 ? 6.914 -9.513 -1.536 1.00 93.19 156 PHE A N 1
ATOM 1180 C CA . PHE A 1 156 ? 6.529 -8.126 -1.286 1.00 93.19 156 PHE A CA 1
ATOM 1181 C C . PHE A 1 156 ? 6.370 -7.852 0.207 1.00 93.19 156 PHE A C 1
ATOM 1183 O O . PHE A 1 156 ? 6.174 -8.766 1.019 1.00 93.19 156 PHE A O 1
ATOM 1190 N N . LYS A 1 157 ? 6.432 -6.568 0.569 1.00 94.81 157 LYS A N 1
ATOM 1191 C CA . LYS A 1 157 ? 6.090 -6.072 1.901 1.00 94.81 157 LYS A CA 1
ATOM 1192 C C . LYS A 1 157 ? 4.834 -5.217 1.788 1.00 94.81 157 LYS A C 1
ATOM 1194 O O . LYS A 1 157 ? 4.895 -4.081 1.344 1.00 94.81 157 LYS A O 1
ATOM 1199 N N . ALA A 1 158 ? 3.717 -5.738 2.272 1.00 96.06 158 ALA A N 1
ATOM 1200 C CA . ALA A 1 158 ? 2.525 -4.935 2.462 1.00 96.06 158 ALA A CA 1
ATOM 1201 C C . ALA A 1 158 ? 2.625 -4.101 3.737 1.00 96.06 158 ALA A C 1
ATOM 1203 O O . ALA A 1 158 ? 3.084 -4.586 4.776 1.00 96.06 158 ALA A O 1
ATOM 1204 N N . VAL A 1 159 ? 2.126 -2.872 3.669 1.00 96.00 159 VAL A N 1
ATOM 1205 C CA . VAL A 1 159 ? 2.003 -1.962 4.804 1.00 96.00 159 VAL A CA 1
ATOM 1206 C C . VAL A 1 159 ? 0.583 -1.417 4.861 1.00 96.00 159 VAL A C 1
ATOM 1208 O O . VAL A 1 159 ? 0.047 -0.949 3.858 1.00 96.00 159 VAL A O 1
ATOM 1211 N N . VAL A 1 160 ? -0.008 -1.441 6.052 1.00 96.00 160 VAL A N 1
ATOM 1212 C CA . VAL A 1 160 ? -1.222 -0.688 6.377 1.00 96.00 160 VAL A CA 1
ATOM 1213 C C . VAL A 1 160 ? -0.843 0.402 7.375 1.00 96.00 160 VAL A C 1
ATOM 1215 O O . VAL A 1 160 ? -0.032 0.175 8.277 1.00 96.00 160 VAL A O 1
ATOM 1218 N N . ARG A 1 161 ? -1.386 1.605 7.199 1.00 94.88 161 ARG A N 1
ATOM 1219 C CA . ARG A 1 161 ? -1.186 2.724 8.128 1.00 94.88 161 ARG A CA 1
ATOM 1220 C C . ARG A 1 161 ? -2.495 3.043 8.824 1.00 94.88 161 ARG A C 1
ATOM 1222 O O . ARG A 1 161 ? -3.539 3.071 8.177 1.00 94.88 161 ARG A O 1
ATOM 1229 N N . ASP A 1 162 ? -2.423 3.294 10.122 1.00 94.12 162 ASP A N 1
ATOM 1230 C CA . ASP A 1 162 ? -3.546 3.713 10.961 1.00 94.12 162 ASP A CA 1
ATOM 1231 C C . ASP A 1 162 ? -3.361 5.121 11.555 1.00 94.12 162 ASP A C 1
ATOM 1233 O O . ASP A 1 162 ? -4.088 5.531 12.462 1.00 94.12 162 ASP A O 1
ATOM 1237 N N . SER A 1 163 ? -2.389 5.872 11.032 1.00 89.44 163 SER A N 1
ATOM 1238 C CA . SER A 1 163 ? -2.208 7.304 11.264 1.00 89.44 163 SER A CA 1
ATOM 1239 C C . SER A 1 163 ? -1.746 8.001 9.980 1.00 89.44 163 SER A C 1
ATOM 1241 O O . SER A 1 163 ? -1.259 7.363 9.039 1.00 89.44 163 SER A O 1
ATOM 1243 N N . ASP A 1 164 ? -1.924 9.318 9.935 1.00 82.06 164 ASP A N 1
ATOM 1244 C CA . ASP A 1 164 ? -1.390 10.213 8.905 1.00 82.06 164 ASP A CA 1
ATOM 1245 C C . ASP A 1 164 ? 0.005 10.757 9.245 1.00 82.06 164 ASP A C 1
ATOM 1247 O O . ASP A 1 164 ? 0.593 11.496 8.454 1.00 82.06 164 ASP A O 1
ATOM 1251 N N . GLU A 1 165 ? 0.570 10.362 10.386 1.00 84.12 165 GLU A N 1
ATOM 1252 C CA . GLU A 1 165 ? 1.914 10.760 10.783 1.00 84.12 165 GLU A CA 1
ATOM 1253 C C . GLU A 1 165 ? 2.942 10.249 9.770 1.00 84.12 165 GLU A C 1
ATOM 1255 O O . GLU A 1 165 ? 3.029 9.052 9.470 1.00 84.12 165 GLU A O 1
ATOM 1260 N N . PHE A 1 166 ? 3.791 11.156 9.288 1.00 74.25 166 PHE A N 1
ATOM 1261 C CA . PHE A 1 166 ? 4.838 10.827 8.323 1.00 74.25 166 PHE A CA 1
ATOM 1262 C C . PHE A 1 166 ? 5.740 9.683 8.826 1.00 74.25 166 PHE A C 1
ATOM 1264 O O . PHE A 1 166 ? 5.940 8.684 8.125 1.00 74.25 166 PHE A O 1
ATOM 1271 N N . ASN A 1 167 ? 6.161 9.776 10.093 1.00 81.75 167 ASN A N 1
ATOM 1272 C CA . ASN A 1 167 ? 6.978 8.785 10.802 1.00 81.75 167 ASN A CA 1
ATOM 1273 C C . ASN A 1 167 ? 6.154 7.848 11.706 1.00 81.75 167 ASN A C 1
ATOM 1275 O O . ASN A 1 167 ? 6.703 7.222 12.613 1.00 81.75 167 ASN A O 1
ATOM 1279 N N . GLY A 1 168 ? 4.843 7.751 11.469 1.00 88.00 168 GLY A N 1
ATOM 1280 C CA . GLY A 1 168 ? 3.952 6.887 12.237 1.00 88.00 168 GLY A CA 1
ATOM 1281 C C . GLY A 1 168 ? 4.242 5.401 12.038 1.00 88.00 168 GLY A C 1
ATOM 1282 O O . GLY A 1 168 ? 4.877 4.990 11.057 1.00 88.00 168 GLY A O 1
ATOM 1283 N N . VAL A 1 169 ? 3.717 4.587 12.955 1.00 94.31 169 VAL A N 1
ATOM 1284 C CA . VAL A 1 169 ? 3.832 3.124 12.918 1.00 94.31 169 VAL A CA 1
ATOM 1285 C C . VAL A 1 169 ? 3.312 2.573 11.585 1.00 94.31 169 VAL A C 1
ATOM 1287 O O . VAL A 1 169 ? 2.243 2.932 11.098 1.00 94.31 169 VAL A O 1
ATOM 1290 N N . CYS A 1 170 ? 4.093 1.677 10.992 1.00 95.25 170 CYS A N 1
ATOM 1291 C CA . CYS A 1 170 ? 3.747 0.930 9.792 1.00 95.25 170 CYS A CA 1
ATOM 1292 C C . CYS A 1 170 ? 3.397 -0.509 10.176 1.00 95.25 170 CYS A C 1
ATOM 1294 O O . CYS A 1 170 ? 4.231 -1.213 10.749 1.00 95.25 170 CYS A O 1
ATOM 1296 N N . TRP A 1 171 ? 2.192 -0.965 9.834 1.00 96.88 171 TRP A N 1
ATOM 1297 C CA . TRP A 1 171 ? 1.724 -2.322 10.115 1.00 96.88 171 TRP A CA 1
ATOM 1298 C C . TRP A 1 171 ? 2.052 -3.230 8.945 1.00 96.88 171 TRP A C 1
ATOM 1300 O O . TRP A 1 171 ? 1.413 -3.174 7.895 1.00 96.88 171 TRP A O 1
ATOM 1310 N N . THR A 1 172 ? 3.104 -4.026 9.109 1.00 96.44 172 THR A N 1
ATOM 1311 C CA . THR A 1 172 ? 3.761 -4.702 7.991 1.00 96.44 172 THR A CA 1
ATOM 1312 C C . THR A 1 172 ? 3.438 -6.185 7.925 1.00 96.44 172 THR A C 1
ATOM 1314 O O . THR A 1 172 ? 3.256 -6.861 8.938 1.00 96.44 172 THR A O 1
ATOM 1317 N N . SER A 1 173 ? 3.381 -6.717 6.713 1.00 95.38 173 SER A N 1
ATOM 1318 C CA . SER A 1 173 ? 3.314 -8.151 6.443 1.00 95.38 173 SER A CA 1
ATOM 1319 C C . SER A 1 173 ? 4.085 -8.456 5.171 1.00 95.38 173 SER A C 1
ATOM 1321 O O . SER A 1 173 ? 4.158 -7.622 4.272 1.00 95.38 173 SER A O 1
ATOM 1323 N N . SER A 1 174 ? 4.648 -9.654 5.077 1.00 94.81 174 SER A N 1
ATOM 1324 C CA . SER A 1 174 ? 5.299 -10.118 3.854 1.00 94.81 174 SER A CA 1
ATOM 1325 C C . SER A 1 174 ? 4.509 -11.248 3.229 1.00 94.81 174 SER A C 1
ATOM 1327 O O . SER A 1 174 ? 3.971 -12.097 3.937 1.00 94.81 174 SER A O 1
ATOM 1329 N N . PHE A 1 175 ? 4.475 -11.266 1.905 1.00 94.00 175 PHE A N 1
ATOM 1330 C CA . PHE A 1 175 ? 3.825 -12.316 1.135 1.00 94.00 175 PHE A CA 1
ATOM 1331 C C . PHE A 1 175 ? 4.577 -12.540 -0.173 1.00 94.00 175 PHE A C 1
ATOM 1333 O O . PHE A 1 175 ? 5.243 -11.633 -0.671 1.00 94.00 175 PHE A O 1
ATOM 1340 N N . ASP A 1 176 ? 4.446 -13.736 -0.730 1.00 92.88 176 ASP A N 1
ATOM 1341 C CA . ASP A 1 176 ? 4.985 -14.066 -2.044 1.00 92.88 176 ASP A CA 1
ATOM 1342 C C . ASP A 1 176 ? 3.870 -13.887 -3.082 1.00 92.88 176 ASP A C 1
ATOM 1344 O O . ASP A 1 176 ? 2.741 -14.355 -2.890 1.00 92.88 176 ASP A O 1
ATOM 1348 N N . ALA A 1 177 ? 4.144 -13.137 -4.150 1.00 90.81 177 ALA A N 1
ATOM 1349 C CA . ALA A 1 177 ? 3.165 -12.904 -5.201 1.00 90.81 177 ALA A CA 1
ATOM 1350 C C . ALA A 1 177 ? 2.868 -14.212 -5.959 1.00 90.81 177 ALA A C 1
ATOM 1352 O O . ALA A 1 177 ? 3.773 -15.020 -6.173 1.00 90.81 177 ALA A O 1
ATOM 1353 N N . PRO A 1 178 ? 1.627 -14.430 -6.427 1.00 89.19 178 PRO A N 1
ATOM 1354 C CA . PRO A 1 178 ? 1.314 -15.550 -7.303 1.00 89.19 178 PRO A CA 1
ATOM 1355 C C . PRO A 1 178 ? 2.214 -15.540 -8.543 1.00 89.19 178 PRO A C 1
ATOM 1357 O O . PRO A 1 178 ? 2.355 -14.512 -9.206 1.00 89.19 178 PRO A O 1
ATOM 1360 N N . CYS A 1 179 ? 2.813 -16.683 -8.868 1.00 87.06 179 CYS A N 1
ATOM 1361 C CA . CYS A 1 179 ? 3.640 -16.830 -10.061 1.00 87.06 179 CYS A CA 1
ATOM 1362 C C . CYS A 1 179 ? 2.783 -17.217 -11.279 1.00 87.06 179 CYS A C 1
ATOM 1364 O O . CYS A 1 179 ? 1.877 -18.049 -11.187 1.00 87.06 179 CYS A O 1
ATOM 1366 N N . GLY A 1 180 ? 3.083 -16.632 -12.440 1.00 84.12 180 GLY A N 1
ATOM 1367 C CA . GLY A 1 180 ? 2.459 -16.977 -13.718 1.00 84.12 180 GLY A CA 1
ATOM 1368 C C . GLY A 1 180 ? 1.222 -16.144 -14.064 1.00 84.12 180 GLY A C 1
ATOM 1369 O O . GLY A 1 180 ? 0.873 -15.184 -13.385 1.00 84.12 180 GLY A O 1
ATOM 1370 N N . LYS A 1 181 ? 0.555 -16.488 -15.174 1.00 81.06 181 LYS A N 1
ATOM 1371 C CA . LYS A 1 181 ? -0.501 -15.649 -15.784 1.00 81.06 181 LYS A CA 1
ATOM 1372 C C . LYS A 1 181 ? -1.860 -15.711 -15.078 1.00 81.06 181 LYS A C 1
ATOM 1374 O O . LYS A 1 181 ? -2.652 -14.788 -15.225 1.00 81.06 181 LYS A O 1
ATOM 1379 N N . LYS A 1 182 ? -2.142 -16.787 -14.333 1.00 81.94 182 LYS A N 1
ATOM 1380 C CA . LYS A 1 182 ? -3.449 -16.994 -13.677 1.00 81.94 182 LYS A CA 1
ATOM 1381 C C . LYS A 1 182 ? -3.680 -16.035 -12.508 1.00 81.94 182 LYS A C 1
ATOM 1383 O O . LYS A 1 182 ? -4.827 -15.748 -12.182 1.00 81.94 182 LYS A O 1
ATOM 1388 N N . GLY A 1 183 ? -2.605 -15.516 -11.913 1.00 86.94 183 GLY A N 1
ATOM 1389 C CA . GLY A 1 183 ? -2.703 -14.675 -10.732 1.00 86.94 183 GLY A CA 1
ATOM 1390 C C . GLY A 1 183 ? -3.171 -15.427 -9.498 1.00 86.94 183 GLY A C 1
ATOM 1391 O O . GLY A 1 183 ? -3.062 -16.649 -9.420 1.00 86.94 183 GLY A O 1
ATOM 1392 N N . GLY A 1 184 ? -3.655 -14.681 -8.515 1.00 91.56 184 GLY A N 1
ATOM 1393 C CA . GLY A 1 184 ? -4.131 -15.249 -7.267 1.00 91.56 184 GLY A CA 1
ATOM 1394 C C . GLY A 1 184 ? -4.489 -14.188 -6.246 1.00 91.56 184 GLY A C 1
ATOM 1395 O O . GLY A 1 184 ? -4.476 -12.990 -6.519 1.00 91.56 184 GLY A O 1
ATOM 1396 N N . THR A 1 185 ? -4.802 -14.664 -5.053 1.00 92.88 185 THR A N 1
ATOM 1397 C CA . THR A 1 185 ? -5.352 -13.849 -3.985 1.00 92.88 185 THR A CA 1
ATOM 1398 C C . THR A 1 185 ? -4.475 -13.969 -2.749 1.00 92.88 185 THR A C 1
ATOM 1400 O O . THR A 1 185 ? -4.253 -15.066 -2.240 1.00 92.88 185 THR A O 1
ATOM 1403 N N . VAL A 1 186 ? -3.989 -12.835 -2.259 1.00 93.31 186 VAL A N 1
ATOM 1404 C CA . VAL A 1 186 ? -3.151 -12.723 -1.063 1.00 93.31 186 VAL A CA 1
ATOM 1405 C C . VAL A 1 186 ? -3.997 -12.171 0.067 1.00 93.31 186 VAL A C 1
ATOM 1407 O O . VAL A 1 186 ? -4.687 -11.180 -0.115 1.00 93.31 186 VAL A O 1
ATOM 1410 N N . ARG A 1 187 ? -3.933 -12.762 1.257 1.00 94.50 187 ARG A N 1
ATOM 1411 C CA . ARG A 1 187 ? -4.671 -12.272 2.429 1.00 94.50 187 ARG A CA 1
ATOM 1412 C C . ARG A 1 187 ? -3.701 -11.772 3.476 1.00 94.50 187 ARG A C 1
ATOM 1414 O O . ARG A 1 187 ? -2.720 -12.442 3.777 1.00 94.50 187 ARG A O 1
ATOM 1421 N N . LEU A 1 188 ? -4.016 -10.621 4.051 1.00 95.38 188 LEU A N 1
ATOM 1422 C CA . LEU A 1 188 ? -3.223 -9.926 5.052 1.00 95.38 188 LEU A CA 1
ATOM 1423 C C . LEU A 1 188 ? -4.106 -9.689 6.285 1.00 95.38 188 LEU A C 1
ATOM 1425 O O . LEU A 1 188 ? -4.787 -8.662 6.384 1.00 95.38 188 LEU A O 1
ATOM 1429 N N . PRO A 1 189 ? -4.168 -10.660 7.212 1.00 96.12 189 PRO A N 1
ATOM 1430 C CA . PRO A 1 189 ? -4.911 -10.508 8.454 1.00 96.12 189 PRO A CA 1
ATOM 1431 C C . PRO A 1 189 ? -4.285 -9.416 9.323 1.00 96.12 189 PRO A C 1
ATOM 1433 O O . PRO A 1 189 ? -3.084 -9.457 9.580 1.00 96.12 189 PRO A O 1
ATOM 1436 N N . PHE A 1 190 ? -5.091 -8.505 9.873 1.00 94.69 190 PHE A N 1
ATOM 1437 C CA . PHE A 1 190 ? -4.590 -7.440 10.756 1.00 94.69 190 PHE A CA 1
ATOM 1438 C C . PHE A 1 190 ? -3.855 -8.000 11.981 1.00 94.69 190 PHE A C 1
ATOM 1440 O O . PHE A 1 190 ? -2.843 -7.461 12.413 1.00 94.69 190 PHE A O 1
ATOM 1447 N N . LYS A 1 191 ? -4.301 -9.156 12.489 1.00 93.31 191 LYS A N 1
ATOM 1448 C CA . LYS A 1 191 ? -3.664 -9.850 13.620 1.00 93.31 191 LYS A CA 1
ATOM 1449 C C . LYS A 1 191 ? -2.249 -10.373 13.335 1.00 93.31 191 LYS A C 1
ATOM 1451 O O . LYS A 1 191 ? -1.548 -10.711 14.279 1.00 93.31 191 LYS A O 1
ATOM 1456 N N . GLN A 1 192 ? -1.857 -10.506 12.067 1.00 91.69 192 GLN A N 1
ATOM 1457 C CA . GLN A 1 192 ? -0.527 -10.987 11.669 1.00 91.69 192 GLN A CA 1
ATOM 1458 C C . GLN A 1 192 ? 0.427 -9.839 11.324 1.00 91.69 192 GLN A C 1
ATOM 1460 O O . GLN A 1 192 ? 1.579 -10.086 10.969 1.00 91.69 192 GLN A O 1
ATOM 1465 N N . GLN A 1 193 ? -0.039 -8.591 11.414 1.00 93.19 193 GLN A N 1
ATOM 1466 C CA . GLN A 1 193 ? 0.784 -7.444 11.081 1.00 93.19 193 GLN A CA 1
ATOM 1467 C C . GLN A 1 193 ? 1.778 -7.134 12.193 1.00 93.19 193 GLN A C 1
ATOM 1469 O O . GLN A 1 193 ? 1.431 -7.081 13.372 1.00 93.19 193 GLN A O 1
ATOM 1474 N N . VAL A 1 194 ? 3.019 -6.886 11.789 1.00 96.00 194 VAL A N 1
ATOM 1475 C CA . VAL A 1 194 ? 4.104 -6.501 12.685 1.00 96.00 194 VAL A CA 1
ATOM 1476 C C . VAL A 1 194 ? 4.233 -4.975 12.656 1.00 96.00 194 VAL A C 1
ATOM 1478 O O . VAL A 1 194 ? 4.504 -4.421 11.583 1.00 96.00 194 VAL A O 1
ATOM 1481 N N . PRO A 1 195 ? 4.043 -4.277 13.790 1.00 97.06 195 PRO A N 1
ATOM 1482 C CA . PRO A 1 195 ? 4.262 -2.838 13.875 1.00 97.06 195 PRO A CA 1
ATOM 1483 C C . PRO A 1 195 ? 5.749 -2.517 13.718 1.00 97.06 195 PRO A C 1
ATOM 1485 O O . PRO A 1 195 ? 6.596 -3.081 14.413 1.00 97.06 195 PRO A O 1
ATOM 1488 N N . THR A 1 196 ? 6.072 -1.588 12.822 1.00 95.62 196 THR A N 1
ATOM 1489 C CA . THR A 1 196 ? 7.448 -1.163 12.555 1.00 95.62 196 THR A CA 1
ATOM 1490 C C . THR A 1 196 ? 7.576 0.351 12.419 1.00 95.62 196 THR A C 1
ATOM 1492 O O . THR A 1 196 ? 6.651 1.023 11.968 1.00 95.62 196 THR A O 1
ATOM 1495 N N . ILE A 1 197 ? 8.742 0.886 12.775 1.00 91.44 197 ILE A N 1
ATOM 1496 C CA . ILE A 1 197 ? 9.172 2.260 12.484 1.00 91.44 197 ILE A CA 1
ATOM 1497 C C . ILE A 1 197 ? 10.575 2.163 11.884 1.00 91.44 197 ILE A C 1
ATOM 1499 O O . ILE A 1 197 ? 11.442 1.519 12.470 1.00 91.44 197 ILE A O 1
ATOM 1503 N N . PHE A 1 198 ? 10.795 2.743 10.699 1.00 85.81 198 PHE A N 1
ATOM 1504 C CA . PHE A 1 198 ? 12.071 2.649 9.966 1.00 85.81 198 PHE A CA 1
ATOM 1505 C C . PHE A 1 198 ? 12.638 1.216 9.913 1.00 85.81 198 PHE A C 1
ATOM 1507 O O . PHE A 1 198 ? 13.801 0.972 10.223 1.00 85.81 198 PHE A O 1
ATOM 1514 N N . ALA A 1 199 ? 11.775 0.251 9.571 1.00 83.75 199 ALA A N 1
ATOM 1515 C CA . ALA A 1 199 ? 12.068 -1.187 9.521 1.00 83.75 199 ALA A CA 1
ATOM 1516 C C . ALA A 1 199 ? 12.437 -1.864 10.860 1.00 83.75 199 ALA A C 1
ATOM 1518 O O . ALA A 1 199 ? 12.751 -3.053 10.865 1.00 83.75 199 ALA A O 1
ATOM 1519 N N . ARG A 1 200 ? 12.339 -1.166 11.997 1.00 91.88 200 ARG A N 1
ATOM 1520 C CA . ARG A 1 200 ? 12.508 -1.751 13.335 1.00 91.88 200 ARG A CA 1
ATOM 1521 C C . ARG A 1 200 ? 11.158 -2.133 13.921 1.00 91.88 200 ARG A C 1
ATOM 1523 O O . ARG A 1 200 ? 10.244 -1.312 13.914 1.00 91.88 200 ARG A O 1
ATOM 1530 N N . THR A 1 201 ? 11.037 -3.349 14.444 1.00 95.31 201 THR A N 1
ATOM 1531 C CA . THR A 1 201 ? 9.828 -3.810 15.141 1.00 95.31 201 THR A CA 1
ATOM 1532 C C . THR A 1 201 ? 9.607 -3.016 16.423 1.00 95.31 201 THR A C 1
ATOM 1534 O O . THR A 1 201 ? 10.532 -2.849 17.216 1.00 95.31 201 THR A O 1
ATOM 1537 N N . VAL A 1 202 ? 8.373 -2.558 16.644 1.00 94.31 202 VAL A N 1
ATOM 1538 C CA . VAL A 1 202 ? 7.984 -1.798 17.841 1.00 94.31 202 VAL A CA 1
ATOM 1539 C C . VAL A 1 202 ? 6.897 -2.567 18.600 1.00 94.31 202 VAL A C 1
ATOM 1541 O O . VAL A 1 202 ? 5.721 -2.453 18.252 1.00 94.31 202 VAL A O 1
ATOM 1544 N N . PRO A 1 203 ? 7.253 -3.376 19.615 1.00 92.50 203 PRO A N 1
ATOM 1545 C CA . PRO A 1 203 ? 6.288 -4.206 20.333 1.00 92.50 203 PRO A CA 1
ATOM 1546 C C . PRO A 1 203 ? 5.287 -3.368 21.145 1.00 92.50 203 PRO A C 1
ATOM 1548 O O . PRO A 1 203 ? 5.487 -2.178 21.389 1.00 92.50 203 PRO A O 1
ATOM 1551 N N . GLY A 1 204 ? 4.185 -3.995 21.566 1.00 91.88 204 GLY A N 1
ATOM 1552 C CA . GLY A 1 204 ? 3.186 -3.371 22.446 1.00 91.88 204 GLY A CA 1
ATOM 1553 C C . GLY A 1 204 ? 2.284 -2.326 21.778 1.00 91.88 204 GLY A C 1
ATOM 1554 O O . GLY A 1 204 ? 1.489 -1.676 22.454 1.00 91.88 204 GLY A O 1
ATOM 1555 N N . LYS A 1 205 ? 2.374 -2.144 20.457 1.00 93.94 205 LYS A N 1
ATOM 1556 C CA . LYS A 1 205 ? 1.431 -1.314 19.697 1.00 93.94 205 LYS A CA 1
ATOM 1557 C C . LYS A 1 205 ? 0.173 -2.113 19.357 1.00 93.94 205 LYS A C 1
ATOM 1559 O O . LYS A 1 205 ? 0.239 -3.321 19.151 1.00 93.94 205 LYS A O 1
ATOM 1564 N N . THR A 1 206 ? -0.958 -1.418 19.239 1.00 93.56 206 THR A N 1
ATOM 1565 C CA . THR A 1 206 ? -2.243 -1.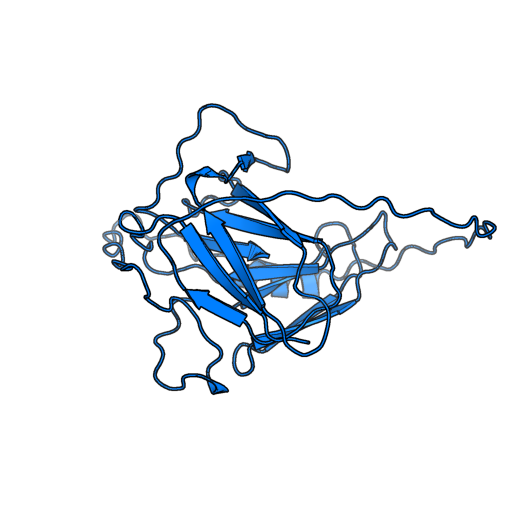996 18.807 1.00 93.56 206 THR A CA 1
ATOM 1566 C C . THR A 1 206 ? -2.727 -1.299 17.544 1.00 93.56 206 THR A C 1
ATOM 1568 O O . THR A 1 206 ? -2.770 -0.071 17.509 1.00 93.56 206 THR A O 1
ATOM 1571 N N . PHE A 1 207 ? -3.088 -2.083 16.526 1.00 95.31 207 PHE A N 1
ATOM 1572 C CA . PHE A 1 207 ? -3.583 -1.571 15.252 1.00 95.31 207 PHE A CA 1
ATOM 1573 C C . PHE A 1 207 ? -4.982 -0.981 15.414 1.00 95.31 207 PHE A C 1
ATOM 1575 O O . PHE A 1 207 ? -5.901 -1.660 15.885 1.00 95.31 207 PHE A O 1
ATOM 1582 N N . ARG A 1 208 ? -5.165 0.272 14.995 1.00 95.06 208 ARG A N 1
ATOM 1583 C CA . ARG A 1 208 ? -6.457 0.963 15.038 1.00 95.06 208 ARG A CA 1
ATOM 1584 C C . ARG A 1 208 ? -7.225 0.710 13.745 1.00 95.06 208 ARG A C 1
ATOM 1586 O O . ARG A 1 208 ? -7.266 1.548 12.851 1.00 95.06 208 ARG A O 1
ATOM 1593 N N . ALA A 1 209 ? -7.895 -0.439 13.673 1.00 94.88 209 ALA A N 1
ATOM 1594 C CA . ALA A 1 209 ? -8.704 -0.810 12.508 1.00 94.88 209 ALA A CA 1
ATOM 1595 C C . ALA A 1 209 ? -9.837 0.191 12.197 1.00 94.88 209 ALA A C 1
ATOM 1597 O O . ALA A 1 209 ? -10.274 0.260 11.057 1.00 94.88 209 ALA A O 1
ATOM 1598 N N . GLY A 1 210 ? -10.289 0.983 13.177 1.00 95.06 210 GLY A N 1
ATOM 1599 C CA . GLY A 1 210 ? -11.261 2.066 12.971 1.00 95.06 210 GLY A CA 1
ATOM 1600 C C . GLY A 1 210 ? -10.695 3.334 12.314 1.00 95.06 210 GLY A C 1
ATOM 1601 O O . GLY A 1 210 ? -11.445 4.275 12.078 1.00 95.06 210 GLY A O 1
ATOM 1602 N N . ASN A 1 211 ? -9.383 3.385 12.063 1.00 94.88 211 ASN A N 1
ATOM 1603 C CA . ASN A 1 211 ? -8.682 4.575 11.584 1.00 94.88 211 ASN A CA 1
ATOM 1604 C C . ASN A 1 211 ? -7.663 4.243 10.484 1.00 94.88 211 ASN A C 1
ATOM 1606 O O . ASN A 1 211 ? -6.528 4.707 10.531 1.00 94.88 211 ASN A O 1
ATOM 1610 N N . VAL A 1 212 ? -8.017 3.406 9.509 1.00 95.19 212 VAL A N 1
ATOM 1611 C CA . VAL A 1 212 ? -7.084 3.047 8.431 1.00 95.19 212 VAL A CA 1
ATOM 1612 C C . VAL A 1 212 ? -6.902 4.230 7.478 1.00 95.19 212 VAL A C 1
ATOM 1614 O O . VAL A 1 212 ? -7.862 4.733 6.902 1.00 95.19 212 VAL A O 1
ATOM 1617 N N . MET A 1 213 ? -5.654 4.662 7.307 1.00 93.56 213 MET A N 1
ATOM 1618 C CA . MET A 1 213 ? -5.269 5.899 6.613 1.00 93.56 213 MET A CA 1
ATOM 1619 C C . MET A 1 213 ? -4.468 5.667 5.330 1.00 93.56 213 MET A C 1
ATOM 1621 O O . MET A 1 213 ? -4.241 6.607 4.567 1.00 93.56 213 MET A O 1
ATOM 1625 N N . GLY A 1 214 ? -4.015 4.441 5.067 1.00 94.00 214 GLY A N 1
ATOM 1626 C CA . GLY A 1 214 ? -3.316 4.159 3.821 1.00 94.00 214 GLY A CA 1
ATOM 1627 C C . GLY A 1 214 ? -2.790 2.742 3.685 1.00 94.00 214 GLY A C 1
ATOM 1628 O O . GLY A 1 214 ? -2.704 1.981 4.652 1.00 94.00 214 GLY A O 1
ATOM 1629 N N . PHE A 1 215 ? -2.398 2.431 2.455 1.00 95.56 215 PHE A N 1
ATOM 1630 C CA . PHE A 1 215 ? -1.890 1.133 2.030 1.00 95.56 215 PHE A CA 1
ATOM 1631 C C . PHE A 1 215 ? -0.602 1.313 1.222 1.00 95.56 215 PHE A C 1
ATOM 1633 O O . PHE A 1 215 ? -0.438 2.314 0.524 1.00 95.56 215 PHE A O 1
ATOM 1640 N N . GLN A 1 216 ? 0.311 0.348 1.305 1.00 95.19 216 GLN A N 1
ATOM 1641 C CA . GLN A 1 216 ? 1.545 0.310 0.518 1.00 95.19 216 GLN A CA 1
ATOM 1642 C C . GLN A 1 216 ? 1.963 -1.137 0.216 1.00 95.19 216 GLN A C 1
ATOM 1644 O O . GLN A 1 216 ? 1.672 -2.035 1.011 1.00 95.19 216 GLN A O 1
ATOM 1649 N N . LEU A 1 217 ? 2.626 -1.339 -0.927 1.00 93.19 217 LEU A N 1
ATOM 1650 C CA . LEU A 1 217 ? 3.197 -2.605 -1.406 1.00 93.19 217 LEU A CA 1
ATOM 1651 C C . LEU A 1 217 ? 4.647 -2.427 -1.859 1.00 93.19 217 LEU A C 1
ATOM 1653 O O . LEU A 1 217 ? 4.974 -1.307 -2.322 1.00 93.19 217 LEU A O 1
#

Foldseek 3Di:
DWWKWKAFDDDDDDDDDDDDDDDDDDDDDDDPQDQDDADPVVVCVQVVQADDDPDDPPDPQDAAAEDAHGDICAGACCVPVPDPNQWAKGKDWPRVQSFPWDWDADSNRRDIDTDWDCGNPGIDIKIKTGWRSHFHQQVNGQFMKMWIQADQQDKDKKWWDLDSDPQDWTFIDIDTWDHDRNGDMDTDGSVPTFTDGPNHGDPPDDRRSGRTTMMMD

pLDDT: mean 78.0, std 21.75, range [24.5, 97.06]

Mean predicted aligned error: 11.29 Å

Nearest PDB structures (foldseek):
  7zkq-assembly1_A  TM=7.375E-01  e=3.428E-04  Yarrowia lipolytica
  7zkp-assembly1_A  TM=7.563E-01  e=1.161E-03  Yarrowia lipolytica
  1ksg-assembly1_B  TM=2.690E-01  e=2.724E+00  Homo sapiens

Solvent-accessible surface area (backbone atoms only — not comparable to full-atom values): 12493 Å² total; per-residue (Å²): 98,28,33,50,34,38,35,35,79,86,92,87,88,88,84,89,83,87,86,88,83,88,85,84,91,77,85,88,76,89,74,82,77,77,78,68,81,67,59,64,66,59,39,53,61,45,51,56,56,63,59,73,77,84,76,58,90,88,53,81,79,64,70,56,45,79,43,57,67,58,49,61,57,37,57,15,38,77,82,39,77,84,59,73,52,62,50,50,68,42,50,47,46,34,42,88,75,36,19,73,19,42,52,50,57,40,60,48,64,25,37,46,53,68,48,71,32,62,56,68,90,33,56,38,60,30,38,30,40,28,70,36,89,43,30,31,20,32,63,76,38,61,35,45,22,43,35,34,42,18,32,85,44,52,75,45,54,39,33,42,24,50,51,87,52,92,83,43,63,33,34,29,42,74,50,65,42,38,60,44,81,83,26,44,76,47,75,50,45,58,89,68,41,46,40,23,48,97,89,39,79,46,82,95,72,77,87,48,42,56,31,35,32,39,45,35,64